Protein AF-A0A3C1DH22-F1 (afdb_monomer_lite)

Structure (mmCIF, N/CA/C/O backbone):
data_AF-A0A3C1DH22-F1
#
_entry.id   AF-A0A3C1DH22-F1
#
loop_
_atom_site.group_PDB
_atom_site.id
_atom_site.type_symbol
_atom_site.label_atom_id
_atom_site.label_alt_id
_atom_site.label_comp_id
_atom_site.label_asym_id
_atom_site.label_entity_id
_atom_site.label_seq_id
_atom_site.pdbx_PDB_ins_code
_atom_site.Cartn_x
_atom_site.Cartn_y
_atom_site.Cartn_z
_atom_site.occupancy
_atom_site.B_iso_or_equiv
_atom_site.auth_seq_id
_atom_site.auth_comp_id
_atom_site.auth_asym_id
_atom_site.auth_atom_id
_atom_site.pdbx_PDB_model_num
ATOM 1 N N . MET A 1 1 ? -13.374 -13.890 -13.119 1.00 45.41 1 MET A N 1
ATOM 2 C CA . MET A 1 1 ? -12.177 -13.952 -12.254 1.00 45.41 1 MET A CA 1
ATOM 3 C C . MET A 1 1 ? -11.428 -12.656 -12.467 1.00 45.41 1 MET A C 1
ATOM 5 O O . MET A 1 1 ? -11.203 -12.329 -13.625 1.00 45.41 1 MET A O 1
ATOM 9 N N . ASN A 1 2 ? -11.114 -11.903 -11.411 1.00 53.66 2 ASN A N 1
ATOM 10 C CA . ASN A 1 2 ? -10.186 -10.780 -11.561 1.00 53.66 2 ASN A CA 1
ATOM 11 C C . ASN A 1 2 ? -8.820 -11.343 -11.981 1.00 53.66 2 ASN A C 1
ATOM 13 O O . ASN A 1 2 ? -8.416 -12.369 -11.423 1.00 53.66 2 ASN A O 1
ATOM 17 N N . PRO A 1 3 ? -8.136 -10.741 -12.967 1.00 63.94 3 PRO A N 1
ATOM 18 C CA . PRO A 1 3 ? -6.787 -11.160 -13.313 1.00 63.94 3 PRO A CA 1
ATOM 19 C C . PRO A 1 3 ? -5.892 -11.010 -12.079 1.00 63.94 3 PRO A C 1
ATOM 21 O O . PRO A 1 3 ? -5.998 -10.030 -11.340 1.00 63.94 3 PRO A O 1
ATOM 24 N N . ARG A 1 4 ? -5.041 -12.009 -11.827 1.00 86.25 4 ARG A N 1
ATOM 25 C CA . ARG A 1 4 ? -4.069 -11.972 -10.731 1.00 86.25 4 ARG A CA 1
ATOM 26 C C . ARG A 1 4 ? -3.015 -10.924 -11.084 1.00 86.25 4 ARG A C 1
ATOM 28 O O . ARG A 1 4 ? -2.164 -11.179 -11.929 1.00 86.25 4 ARG A O 1
ATOM 35 N N . LEU A 1 5 ? -3.133 -9.738 -10.495 1.00 91.75 5 LEU A N 1
ATOM 36 C CA . LEU A 1 5 ? -2.169 -8.657 -10.676 1.00 91.75 5 LEU A CA 1
ATOM 37 C C . LEU A 1 5 ? -0.870 -8.974 -9.930 1.00 91.75 5 LEU A C 1
ATOM 39 O O . LEU A 1 5 ? -0.861 -9.712 -8.942 1.00 91.75 5 LEU A O 1
ATOM 43 N N . VAL A 1 6 ? 0.221 -8.387 -10.408 1.00 91.69 6 VAL A N 1
ATOM 44 C CA . VAL A 1 6 ? 1.514 -8.349 -9.719 1.00 91.69 6 VAL A CA 1
ATOM 45 C C . VAL A 1 6 ? 1.855 -6.912 -9.380 1.00 91.69 6 VAL A C 1
ATOM 47 O O . VAL A 1 6 ? 1.361 -5.983 -10.018 1.00 91.69 6 VAL A O 1
ATOM 50 N N . GLN A 1 7 ? 2.705 -6.732 -8.378 1.00 89.00 7 GLN A N 1
ATOM 51 C CA . GLN A 1 7 ? 3.193 -5.421 -8.000 1.00 89.00 7 GLN A CA 1
ATOM 52 C C . GLN A 1 7 ? 4.629 -5.227 -8.479 1.00 89.00 7 GLN A C 1
ATOM 54 O O . GLN A 1 7 ? 5.496 -6.069 -8.245 1.00 89.00 7 GLN A O 1
ATOM 59 N N . LEU A 1 8 ? 4.870 -4.097 -9.135 1.00 88.69 8 LEU A N 1
ATOM 60 C CA . LEU A 1 8 ? 6.191 -3.617 -9.504 1.00 88.69 8 LEU A CA 1
ATOM 61 C C . LEU A 1 8 ? 6.288 -2.166 -9.047 1.00 88.69 8 LEU A C 1
ATOM 63 O O . LEU A 1 8 ? 5.550 -1.313 -9.535 1.00 88.69 8 LEU A O 1
ATOM 67 N N . GLY A 1 9 ? 7.153 -1.865 -8.084 1.00 84.56 9 GLY A N 1
ATOM 68 C CA . GLY A 1 9 ? 7.123 -0.534 -7.492 1.00 84.56 9 GLY A CA 1
ATOM 69 C C . GLY A 1 9 ? 5.882 -0.344 -6.618 1.00 84.56 9 GLY A C 1
ATOM 70 O O . GLY A 1 9 ? 5.381 -1.259 -5.961 1.00 84.56 9 GLY A O 1
ATOM 71 N N . SER A 1 10 ? 5.313 0.851 -6.698 1.00 81.19 10 SER A N 1
ATOM 72 C CA . SER A 1 10 ? 3.985 1.178 -6.177 1.00 81.19 10 SER A CA 1
ATOM 73 C C . SER A 1 10 ? 2.831 0.765 -7.111 1.00 81.19 10 SER A C 1
ATOM 75 O O . SER A 1 10 ? 1.670 0.977 -6.752 1.00 81.19 10 SER A O 1
ATOM 77 N N . PHE A 1 11 ? 3.119 0.167 -8.277 1.00 86.38 11 PHE A N 1
ATOM 78 C CA . PHE A 1 11 ? 2.147 -0.093 -9.345 1.00 86.38 11 PHE A CA 1
ATOM 79 C C . PHE A 1 11 ? 1.642 -1.537 -9.330 1.00 86.38 11 PHE A C 1
ATOM 81 O O . PHE A 1 11 ? 2.438 -2.475 -9.299 1.00 86.38 11 PHE A O 1
ATOM 88 N N . GLU A 1 12 ? 0.321 -1.722 -9.407 1.00 87.56 12 GLU A N 1
ATOM 89 C CA . GLU A 1 12 ? -0.297 -3.024 -9.681 1.00 87.56 12 GLU A CA 1
ATOM 90 C C . GLU A 1 12 ? -0.593 -3.156 -11.172 1.00 87.56 12 GLU A C 1
ATOM 92 O O . GLU A 1 12 ? -1.332 -2.356 -11.743 1.00 87.56 12 GLU A O 1
ATOM 97 N N . ILE A 1 13 ? -0.015 -4.174 -11.801 1.00 91.38 13 ILE A N 1
ATOM 98 C CA . ILE A 1 13 ? -0.052 -4.357 -13.251 1.00 91.38 13 ILE A CA 1
ATOM 99 C C . ILE A 1 13 ? -0.385 -5.800 -13.618 1.00 91.38 13 ILE A C 1
ATOM 101 O O . ILE A 1 13 ? -0.213 -6.731 -12.825 1.00 91.38 13 ILE A O 1
ATOM 105 N N . SER A 1 14 ? -0.867 -5.993 -14.847 1.00 91.69 14 SER A N 1
ATOM 106 C CA . SER A 1 14 ? -1.025 -7.338 -15.400 1.00 91.69 14 SER A CA 1
ATOM 107 C C . SER A 1 14 ? 0.351 -8.001 -15.563 1.00 91.69 14 SER A C 1
ATOM 109 O O . SER A 1 14 ? 1.254 -7.366 -16.114 1.00 91.69 14 SER A O 1
ATOM 111 N N . PRO A 1 15 ? 0.526 -9.274 -15.165 1.00 91.69 15 PRO A N 1
ATOM 112 C CA . PRO A 1 15 ? 1.761 -10.017 -15.414 1.00 91.69 15 PRO A CA 1
ATOM 113 C C . PRO A 1 15 ? 2.118 -10.110 -16.901 1.00 91.69 15 PRO A C 1
ATOM 115 O O . PRO A 1 15 ? 3.297 -10.127 -17.244 1.00 91.69 15 PRO A O 1
ATOM 118 N N . ASP A 1 16 ? 1.119 -10.126 -17.788 1.00 91.00 16 ASP A N 1
ATOM 119 C CA . ASP A 1 16 ? 1.338 -10.232 -19.235 1.00 91.00 16 ASP A CA 1
ATOM 120 C C . ASP A 1 16 ? 2.142 -9.040 -19.764 1.00 91.00 16 ASP A C 1
ATOM 122 O O . ASP A 1 16 ? 3.059 -9.219 -20.569 1.00 91.00 16 ASP A O 1
ATOM 126 N N . LEU A 1 17 ? 1.907 -7.849 -19.200 1.00 90.38 17 LEU A N 1
ATOM 127 C CA . LEU A 1 17 ? 2.646 -6.628 -19.519 1.00 90.38 17 LEU A CA 1
ATOM 128 C C . LEU A 1 17 ? 4.141 -6.772 -19.213 1.00 90.38 17 LEU A C 1
ATOM 130 O O . LEU A 1 17 ? 4.968 -6.132 -19.850 1.00 90.38 17 LEU A O 1
ATOM 134 N N . LEU A 1 18 ? 4.523 -7.651 -18.280 1.00 88.69 18 LEU A N 1
ATOM 135 C CA . LEU A 1 18 ? 5.925 -7.943 -17.981 1.00 88.69 18 LEU A CA 1
ATOM 136 C C . LEU A 1 18 ? 6.598 -8.870 -19.000 1.00 88.69 18 LEU A C 1
ATOM 138 O O . LEU A 1 18 ? 7.818 -9.041 -18.948 1.00 88.69 18 LEU A O 1
ATOM 142 N N . THR A 1 19 ? 5.834 -9.447 -19.924 1.00 88.00 19 THR A N 1
ATOM 143 C CA . THR A 1 19 ? 6.317 -10.377 -20.957 1.00 88.00 19 THR A CA 1
ATOM 144 C C . THR A 1 19 ? 6.155 -9.841 -22.374 1.00 88.00 19 THR A C 1
ATOM 146 O O . THR A 1 19 ? 6.796 -10.351 -23.294 1.00 88.00 19 THR A O 1
ATOM 149 N N . GLU A 1 20 ? 5.354 -8.789 -22.553 1.00 89.19 20 GLU A N 1
ATOM 150 C CA . GLU A 1 20 ? 5.143 -8.159 -23.849 1.00 89.19 20 GLU A CA 1
ATOM 151 C C . GLU A 1 20 ? 6.456 -7.657 -24.475 1.00 89.19 20 GLU A C 1
ATOM 153 O O . GLU A 1 20 ? 7.384 -7.228 -23.764 1.00 89.19 20 GLU A O 1
ATOM 158 N N . PRO A 1 21 ? 6.549 -7.681 -25.819 1.00 87.06 21 PRO A N 1
ATOM 159 C CA . PRO A 1 21 ? 7.641 -7.038 -26.529 1.00 87.06 21 PRO A CA 1
ATOM 160 C C . PRO A 1 21 ? 7.678 -5.545 -26.184 1.00 87.06 21 PRO A C 1
ATOM 162 O O . PRO A 1 21 ? 6.744 -4.807 -26.483 1.00 87.06 21 PRO A O 1
ATOM 165 N N . GLY A 1 22 ? 8.761 -5.106 -25.547 1.00 91.12 22 GLY A N 1
ATOM 166 C CA . GLY A 1 22 ? 9.029 -3.686 -25.339 1.00 91.12 22 GLY A CA 1
ATOM 167 C C . GLY A 1 22 ? 9.753 -3.044 -26.520 1.00 91.12 22 GLY A C 1
ATOM 168 O O . GLY A 1 22 ? 10.092 -3.703 -27.505 1.00 91.12 22 GLY A O 1
ATOM 169 N N . GLU A 1 23 ? 10.039 -1.754 -26.397 1.00 93.88 23 GLU A N 1
ATOM 170 C CA . GLU A 1 23 ? 10.715 -0.945 -27.413 1.00 93.88 23 GLU A CA 1
ATOM 171 C C . GLU A 1 23 ? 12.094 -0.445 -26.956 1.00 93.88 23 GLU A C 1
ATOM 173 O O . GLU A 1 23 ? 12.477 -0.553 -25.789 1.00 93.88 23 GLU A O 1
ATOM 178 N N . ALA A 1 24 ? 12.875 0.096 -27.891 1.00 92.75 24 ALA A N 1
ATOM 179 C CA . ALA A 1 24 ? 14.131 0.754 -27.551 1.00 92.75 24 ALA A CA 1
ATOM 180 C C . ALA A 1 24 ? 13.866 2.030 -26.735 1.00 92.75 24 ALA A C 1
ATOM 182 O O . ALA A 1 24 ? 12.918 2.764 -27.022 1.00 92.75 24 ALA A O 1
ATOM 183 N N . LEU A 1 25 ? 14.735 2.319 -25.761 1.00 90.25 25 LEU A N 1
ATOM 184 C CA . LEU A 1 25 ? 14.606 3.481 -24.877 1.00 90.25 25 LEU A CA 1
ATOM 185 C C . LEU A 1 25 ? 14.451 4.791 -25.666 1.00 90.25 25 LEU A C 1
ATOM 187 O O . LEU A 1 25 ? 13.529 5.553 -25.399 1.00 90.25 25 LEU A O 1
ATOM 191 N N . ASP A 1 26 ? 15.266 5.009 -26.699 1.00 89.69 26 ASP A N 1
ATOM 192 C CA . ASP A 1 26 ? 15.190 6.214 -27.538 1.00 89.69 26 ASP A CA 1
ATOM 193 C C . ASP A 1 26 ? 13.844 6.355 -28.257 1.00 89.69 26 ASP A C 1
ATOM 195 O O . ASP A 1 26 ? 13.327 7.461 -28.417 1.00 89.69 26 ASP A O 1
ATOM 199 N N . THR A 1 27 ? 13.247 5.232 -28.672 1.00 92.44 27 THR A N 1
ATOM 200 C CA . THR A 1 27 ? 11.919 5.238 -29.304 1.00 92.44 27 THR A CA 1
ATOM 201 C C . THR A 1 27 ? 10.852 5.630 -28.290 1.00 92.44 27 THR A C 1
ATOM 203 O O . THR A 1 27 ? 10.010 6.474 -28.596 1.00 92.44 27 THR A O 1
ATOM 206 N N . LEU A 1 28 ? 10.928 5.086 -27.070 1.00 91.44 28 LEU A N 1
ATOM 207 C CA . LEU A 1 28 ? 10.035 5.459 -25.978 1.00 91.44 28 LEU A CA 1
ATOM 208 C C . LEU A 1 28 ? 10.178 6.949 -25.635 1.00 91.44 28 LEU A C 1
ATOM 210 O O . LEU A 1 28 ? 9.183 7.669 -25.668 1.00 91.44 28 LEU A O 1
ATOM 214 N N . LEU A 1 29 ? 11.395 7.424 -25.352 1.00 90.44 29 LEU A N 1
ATOM 215 C CA . LEU A 1 29 ? 11.680 8.819 -24.987 1.00 90.44 29 LEU A CA 1
ATOM 216 C C . LEU A 1 29 ? 11.302 9.798 -26.110 1.00 90.44 29 LEU A C 1
ATOM 218 O O . LEU A 1 29 ? 10.799 10.891 -25.839 1.00 90.44 29 LEU A O 1
ATOM 222 N N . GLY A 1 30 ? 11.457 9.395 -27.375 1.00 89.25 30 GLY A N 1
ATOM 223 C CA . GLY A 1 30 ? 11.052 10.180 -28.541 1.00 89.25 30 GLY A CA 1
ATOM 224 C C . GLY A 1 30 ? 9.560 10.534 -28.558 1.00 89.25 30 GLY A C 1
ATOM 225 O O . GLY A 1 30 ? 9.191 11.611 -29.029 1.00 89.25 30 GLY A O 1
ATOM 226 N N . ARG A 1 31 ? 8.694 9.704 -27.956 1.00 89.81 31 ARG A N 1
ATOM 227 C CA . ARG A 1 31 ? 7.248 9.986 -27.811 1.00 89.81 31 ARG A CA 1
ATOM 228 C C . ARG A 1 31 ? 6.955 11.194 -26.918 1.00 89.81 31 ARG A C 1
ATOM 230 O O . ARG A 1 31 ? 5.838 11.708 -26.940 1.00 89.81 31 ARG A O 1
ATOM 237 N N . PHE A 1 32 ? 7.937 11.623 -26.129 1.00 88.12 32 PHE A N 1
ATOM 238 C CA . PHE A 1 32 ? 7.832 12.695 -25.141 1.00 88.12 32 PHE A CA 1
ATOM 239 C C . PHE A 1 32 ? 8.667 13.925 -25.523 1.00 88.12 32 PHE A C 1
ATOM 241 O O . PHE A 1 32 ? 8.910 14.790 -24.687 1.00 88.12 32 PHE A O 1
ATOM 248 N N . GLY A 1 33 ? 9.096 14.025 -26.788 1.00 85.31 33 GLY A N 1
ATOM 249 C CA . GLY A 1 33 ? 9.805 15.201 -27.293 1.00 85.31 33 GLY A CA 1
ATOM 250 C C . GLY A 1 33 ? 11.210 15.371 -26.714 1.00 85.31 33 GLY A C 1
ATOM 251 O O . GLY A 1 33 ? 11.633 16.505 -26.510 1.00 85.31 33 GLY A O 1
ATOM 252 N N . SER A 1 34 ? 11.912 14.259 -26.459 1.00 81.75 34 SER A N 1
ATOM 253 C CA . SER A 1 34 ? 13.256 14.227 -25.861 1.00 81.75 34 SER A CA 1
ATOM 254 C C . SER A 1 34 ? 13.279 14.828 -24.449 1.00 81.75 34 SER A C 1
ATOM 256 O O . SER A 1 34 ? 13.760 15.947 -24.257 1.00 81.75 34 SER A O 1
ATOM 258 N N . PRO A 1 35 ? 12.733 14.105 -23.453 1.00 85.75 35 PRO A N 1
ATOM 259 C CA . PRO A 1 35 ? 12.679 14.574 -22.077 1.00 85.75 35 PRO A CA 1
ATOM 260 C C . PRO A 1 35 ? 14.073 14.875 -21.527 1.00 85.75 35 PRO A C 1
ATOM 262 O O . PRO A 1 35 ? 15.062 14.233 -21.888 1.00 85.75 35 PRO A O 1
ATOM 265 N N . GLN A 1 36 ? 14.139 15.822 -20.596 1.00 86.00 36 GLN A N 1
ATOM 266 C CA . GLN A 1 36 ? 15.355 16.063 -19.835 1.00 86.00 36 GLN A CA 1
ATOM 267 C C . GLN A 1 36 ? 15.577 14.889 -18.878 1.00 86.00 36 GLN A C 1
ATOM 269 O O . GLN A 1 36 ? 14.740 14.628 -18.017 1.00 86.00 36 GLN A O 1
ATOM 274 N N . VAL A 1 37 ? 16.700 14.189 -19.013 1.00 84.75 37 VAL A N 1
ATOM 275 C CA . VAL A 1 37 ? 17.059 13.087 -18.115 1.00 84.75 37 VAL A CA 1
ATOM 276 C C . VAL A 1 37 ? 17.688 13.647 -16.842 1.00 84.75 37 VAL A C 1
ATOM 278 O O . VAL A 1 37 ? 18.639 14.426 -16.898 1.00 84.75 37 VAL A O 1
ATOM 281 N N . GLN A 1 38 ? 17.148 13.252 -15.694 1.00 78.69 38 GLN A N 1
ATOM 282 C CA . GLN A 1 38 ? 17.632 13.606 -14.368 1.00 78.69 38 GLN A CA 1
ATOM 283 C C . GLN A 1 38 ? 18.206 12.353 -13.696 1.00 78.69 38 GLN A C 1
ATOM 285 O O . GLN A 1 38 ? 17.524 11.667 -12.939 1.00 78.69 38 GLN A O 1
ATOM 290 N N . ALA A 1 39 ? 19.465 12.045 -14.006 1.00 66.12 39 ALA A N 1
ATOM 291 C CA . ALA A 1 39 ? 20.259 11.026 -13.324 1.00 66.12 39 ALA A CA 1
ATOM 292 C C . ALA A 1 39 ? 21.759 11.333 -13.471 1.00 66.12 39 ALA A C 1
ATOM 294 O O . ALA A 1 39 ? 22.165 11.946 -14.460 1.00 66.12 39 ALA A O 1
ATOM 295 N N . ALA A 1 40 ? 22.576 10.917 -12.500 1.00 58.75 40 ALA A N 1
ATOM 296 C CA . ALA A 1 40 ? 24.016 10.798 -12.713 1.00 58.75 40 ALA A CA 1
ATOM 297 C C . ALA A 1 40 ? 24.250 9.575 -13.617 1.00 58.75 40 ALA A C 1
ATOM 299 O O . ALA A 1 40 ? 23.669 8.525 -13.357 1.00 58.75 40 ALA A O 1
ATOM 300 N N . GLU A 1 41 ? 25.043 9.706 -14.687 1.00 54.47 41 GLU A N 1
ATOM 301 C CA . GLU A 1 41 ? 25.216 8.650 -15.708 1.00 54.47 41 GLU A CA 1
ATOM 302 C C . GLU A 1 41 ? 25.663 7.295 -15.125 1.00 54.47 41 GLU A C 1
ATOM 304 O O . GLU A 1 41 ? 25.324 6.255 -15.685 1.00 54.47 41 GLU A O 1
ATOM 309 N N . ASP A 1 42 ? 26.344 7.301 -13.976 1.00 56.56 42 ASP A N 1
ATOM 310 C CA . ASP A 1 42 ? 26.869 6.103 -13.310 1.00 56.56 42 ASP A CA 1
ATOM 311 C C . ASP A 1 42 ? 25.835 5.341 -12.449 1.00 56.56 42 ASP A C 1
ATOM 313 O O . ASP A 1 42 ? 26.087 4.196 -12.075 1.00 56.56 42 ASP A O 1
ATOM 317 N N . ASP A 1 43 ? 24.666 5.931 -12.167 1.00 60.09 43 ASP A N 1
ATOM 318 C CA . ASP A 1 43 ? 23.634 5.356 -11.278 1.00 60.09 43 ASP A CA 1
ATOM 319 C C . ASP A 1 43 ? 22.405 4.822 -12.038 1.00 60.09 43 ASP A C 1
ATOM 321 O O . ASP A 1 43 ? 21.412 4.405 -11.437 1.00 60.09 43 ASP A O 1
ATOM 325 N N . VAL A 1 44 ? 22.429 4.843 -13.375 1.00 64.62 44 VAL A N 1
ATOM 326 C CA . VAL A 1 44 ? 21.274 4.440 -14.185 1.00 64.62 44 VAL A CA 1
ATOM 327 C C . VAL A 1 44 ? 21.321 2.952 -14.497 1.00 64.62 44 VAL A C 1
ATOM 329 O O . VAL A 1 44 ? 22.133 2.473 -15.289 1.00 64.62 44 VAL A O 1
ATOM 332 N N . VAL A 1 45 ? 20.353 2.216 -13.961 1.00 68.38 45 VAL A N 1
ATOM 333 C CA . VAL A 1 45 ? 20.068 0.859 -14.420 1.00 68.38 45 VAL A CA 1
ATOM 334 C C . VAL A 1 45 ? 19.333 0.943 -15.762 1.00 68.38 45 VAL A C 1
ATOM 336 O O . VAL A 1 45 ? 18.124 1.165 -15.816 1.00 68.38 45 VAL A O 1
ATOM 339 N N . VAL A 1 46 ? 20.055 0.757 -16.868 1.00 75.00 46 VAL A N 1
ATOM 340 C CA . VAL A 1 46 ? 19.452 0.736 -18.209 1.00 75.00 46 VAL A CA 1
ATOM 341 C C . VAL A 1 46 ? 19.033 -0.688 -18.564 1.00 75.00 46 VAL A C 1
ATOM 343 O O . VAL A 1 46 ? 19.868 -1.573 -18.737 1.00 75.00 46 VAL A O 1
ATOM 346 N N . GLY A 1 47 ? 17.725 -0.908 -18.686 1.00 78.50 47 GLY A N 1
ATOM 347 C CA . GLY A 1 47 ? 17.181 -2.132 -19.265 1.00 78.50 47 GLY A CA 1
ATOM 348 C C . GLY A 1 47 ? 17.003 -2.037 -20.780 1.00 78.50 47 GLY A C 1
ATOM 349 O O . GLY A 1 47 ? 17.020 -0.957 -21.377 1.00 78.50 47 GLY A O 1
ATOM 350 N N . GLU A 1 48 ? 16.777 -3.186 -21.407 1.00 83.81 48 GLU A N 1
ATOM 351 C CA . GLU A 1 48 ? 16.358 -3.273 -22.806 1.00 83.81 48 GLU A CA 1
ATOM 352 C C . GLU A 1 48 ? 14.844 -3.494 -22.889 1.00 83.81 48 GLU A C 1
ATOM 354 O O . GLU A 1 48 ? 14.254 -4.073 -21.982 1.00 83.81 48 GLU A O 1
ATOM 359 N N . ARG A 1 49 ? 14.215 -3.115 -24.010 1.00 91.19 49 ARG A N 1
ATOM 360 C CA . ARG A 1 49 ? 12.791 -3.398 -24.285 1.00 91.19 49 ARG A CA 1
ATOM 361 C C . ARG A 1 49 ? 11.854 -2.769 -23.246 1.00 91.19 49 ARG A C 1
ATOM 363 O O . ARG A 1 49 ? 11.128 -3.460 -22.532 1.00 91.19 49 ARG A O 1
ATOM 370 N N . TRP A 1 50 ? 11.855 -1.444 -23.206 1.00 93.62 50 TRP A N 1
ATOM 371 C CA . TRP A 1 50 ? 11.012 -0.644 -22.326 1.00 93.62 50 TRP A CA 1
ATOM 372 C C . TRP A 1 50 ? 9.532 -0.755 -22.682 1.00 93.62 50 TRP A C 1
ATOM 374 O O . TRP A 1 50 ? 9.167 -0.855 -23.853 1.00 93.62 50 TRP A O 1
ATOM 384 N N . ARG A 1 51 ? 8.671 -0.711 -21.665 1.00 93.44 51 ARG A N 1
ATOM 385 C CA . ARG A 1 51 ? 7.212 -0.786 -21.813 1.00 93.44 51 ARG A CA 1
ATOM 386 C C . ARG A 1 51 ? 6.552 0.184 -20.859 1.00 93.44 51 ARG A C 1
ATOM 388 O O . ARG A 1 51 ? 6.974 0.264 -19.711 1.00 93.44 51 ARG A O 1
ATOM 395 N N . VAL A 1 52 ? 5.505 0.868 -21.304 1.00 92.88 52 VAL A N 1
ATOM 396 C CA . VAL A 1 52 ? 4.692 1.714 -20.423 1.00 92.88 52 VAL A CA 1
ATOM 397 C C . VAL A 1 52 ? 3.833 0.820 -19.531 1.00 92.88 52 VAL A C 1
ATOM 399 O O . VAL A 1 52 ? 3.056 0.017 -20.040 1.00 92.88 52 VAL A O 1
ATOM 402 N N . ILE A 1 53 ? 3.996 0.959 -18.216 1.00 91.50 53 ILE A N 1
ATOM 403 C CA . ILE A 1 53 ? 3.286 0.187 -17.190 1.00 91.50 53 ILE A CA 1
ATOM 404 C C . ILE A 1 53 ? 2.203 0.986 -16.465 1.00 91.50 53 ILE A C 1
ATOM 406 O O . ILE A 1 53 ? 1.251 0.397 -15.964 1.00 91.50 53 ILE A O 1
ATOM 410 N N . ASP A 1 54 ? 2.323 2.312 -16.455 1.00 89.00 54 ASP A N 1
ATOM 411 C CA . ASP A 1 54 ? 1.279 3.227 -16.006 1.00 89.00 54 ASP A CA 1
ATOM 412 C C . ASP A 1 54 ? 1.243 4.448 -16.922 1.00 89.00 54 ASP A C 1
ATOM 414 O O . ASP A 1 54 ? 2.282 4.965 -17.339 1.00 89.00 54 ASP A O 1
ATOM 418 N N . ASN A 1 55 ? 0.035 4.900 -17.247 1.00 81.75 55 ASN A N 1
ATOM 419 C CA . ASN A 1 55 ? -0.194 6.045 -18.118 1.00 81.75 55 ASN A CA 1
ATOM 420 C C . ASN A 1 55 ? -1.298 6.932 -17.538 1.00 81.75 55 ASN A C 1
ATOM 422 O O . ASN A 1 55 ? -2.331 7.159 -18.167 1.00 81.75 55 ASN A O 1
ATOM 426 N N . SER A 1 56 ? -1.070 7.449 -16.333 1.00 71.56 56 SER A N 1
ATOM 427 C CA . SER A 1 56 ? -1.974 8.361 -15.618 1.00 71.56 56 SER A CA 1
ATOM 428 C C . SER A 1 56 ? -1.969 9.799 -16.180 1.00 71.56 56 SER A C 1
ATOM 430 O O . SER A 1 56 ? -2.150 10.788 -15.461 1.00 71.56 56 SER A O 1
ATOM 432 N N . ARG A 1 57 ? -1.800 9.935 -17.506 1.00 62.00 57 ARG A N 1
ATOM 433 C CA . ARG A 1 57 ? -1.745 11.214 -18.239 1.00 62.00 57 ARG A CA 1
ATOM 434 C C . ARG A 1 57 ? -2.970 12.102 -18.018 1.00 62.00 57 ARG A C 1
ATOM 436 O O . ARG A 1 57 ? -2.817 13.319 -18.024 1.00 62.00 57 ARG A O 1
ATOM 443 N N . ASP A 1 58 ? -4.139 11.518 -17.776 1.00 50.06 58 ASP A N 1
ATOM 444 C CA . ASP A 1 58 ? -5.393 12.266 -17.617 1.00 50.06 58 ASP A CA 1
ATOM 445 C C . ASP A 1 58 ? -5.515 12.982 -16.256 1.00 50.06 58 ASP A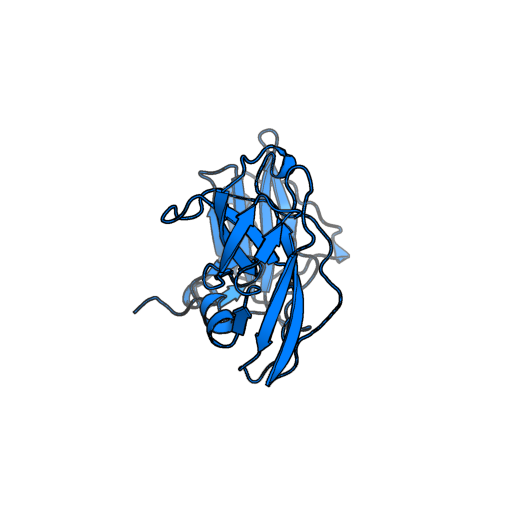 C 1
ATOM 447 O O . ASP A 1 58 ? -6.388 13.830 -16.080 1.00 50.06 58 ASP A O 1
ATOM 451 N N . SER A 1 59 ? -4.625 12.691 -15.299 1.00 51.47 59 SER A N 1
ATOM 452 C CA . SER A 1 59 ? -4.721 13.151 -13.903 1.00 51.47 59 SER A CA 1
ATOM 453 C C . SER A 1 59 ? -3.530 13.979 -13.399 1.00 51.47 59 SER A C 1
ATOM 455 O O . SER A 1 59 ? -3.412 14.195 -12.197 1.00 51.47 59 SER A O 1
ATOM 457 N N . GLY A 1 60 ? -2.661 14.482 -14.285 1.00 55.75 60 GLY A N 1
ATOM 458 C CA . GLY A 1 60 ? -1.553 15.370 -13.885 1.00 55.75 60 GLY A CA 1
ATOM 459 C C . GLY A 1 60 ? -0.141 14.862 -14.185 1.00 55.75 60 GLY A C 1
ATOM 460 O O . GLY A 1 60 ? 0.816 15.536 -13.828 1.00 55.75 60 GLY A O 1
ATOM 461 N N . GLY A 1 61 ? -0.008 13.756 -14.927 1.00 67.38 61 GLY A N 1
ATOM 462 C CA . GLY A 1 61 ? 1.070 13.625 -15.913 1.00 67.38 61 GLY A CA 1
ATOM 463 C C . GLY A 1 61 ? 2.343 12.897 -15.490 1.00 67.38 61 GLY A C 1
ATOM 464 O O . GLY A 1 61 ? 3.429 13.372 -15.825 1.00 67.38 61 GLY A O 1
ATOM 465 N N . THR A 1 62 ? 2.222 11.726 -14.861 1.00 84.12 62 THR A N 1
ATOM 466 C CA . THR A 1 62 ? 3.320 10.751 -14.792 1.00 84.12 62 THR A CA 1
ATOM 467 C C . THR A 1 62 ? 3.050 9.606 -15.770 1.00 84.12 62 THR A C 1
ATOM 469 O O . THR A 1 62 ? 1.951 9.060 -15.828 1.00 84.12 62 THR A O 1
ATOM 472 N N . VAL A 1 63 ? 4.047 9.242 -16.572 1.00 90.81 63 VAL A N 1
ATOM 473 C CA . VAL A 1 63 ? 4.082 7.960 -17.282 1.00 90.81 63 VAL A CA 1
ATOM 474 C C . VAL A 1 63 ? 5.185 7.129 -16.666 1.00 90.81 63 VAL A C 1
ATOM 476 O O . VAL A 1 63 ? 6.298 7.618 -16.495 1.00 90.81 63 VAL A O 1
ATOM 479 N N . VAL A 1 64 ? 4.895 5.873 -16.359 1.00 92.06 64 VAL A N 1
ATOM 480 C CA . VAL A 1 64 ? 5.900 4.960 -15.822 1.00 92.06 64 VAL A CA 1
ATOM 481 C C . VAL A 1 64 ? 6.174 3.878 -16.834 1.00 92.06 64 VAL A C 1
ATOM 483 O O . VAL A 1 64 ? 5.251 3.287 -17.395 1.00 92.06 64 VAL A O 1
ATOM 486 N N . ALA A 1 65 ? 7.452 3.631 -17.078 1.00 93.56 65 ALA A N 1
ATOM 487 C CA . ALA A 1 65 ? 7.916 2.560 -17.927 1.00 93.56 65 ALA A CA 1
ATOM 488 C C . ALA A 1 65 ? 8.837 1.612 -17.164 1.00 93.56 65 ALA A C 1
ATOM 490 O O . ALA A 1 65 ? 9.527 2.015 -16.230 1.00 93.56 65 ALA A O 1
ATOM 491 N N . ALA A 1 66 ? 8.850 0.352 -17.586 1.00 94.94 66 ALA A N 1
ATOM 492 C CA . ALA A 1 66 ? 9.698 -0.682 -17.022 1.00 94.94 66 ALA A CA 1
ATOM 493 C C . ALA A 1 66 ? 10.461 -1.434 -18.110 1.00 94.94 66 ALA A C 1
ATOM 495 O O . ALA A 1 66 ? 9.935 -1.656 -19.205 1.00 94.94 66 ALA A O 1
ATOM 496 N N . ALA A 1 67 ? 11.671 -1.878 -17.782 1.00 94.44 67 ALA A N 1
ATOM 497 C CA . ALA A 1 67 ? 12.481 -2.747 -18.626 1.00 94.44 67 ALA A CA 1
ATOM 498 C C . ALA A 1 67 ? 13.131 -3.862 -17.790 1.00 94.44 67 ALA A C 1
ATOM 500 O O . ALA A 1 67 ? 13.616 -3.584 -16.693 1.00 94.44 67 ALA A O 1
ATOM 501 N N . PRO A 1 68 ? 13.137 -5.123 -18.259 1.00 93.62 68 PRO A N 1
ATOM 502 C CA . PRO A 1 68 ? 13.765 -6.225 -17.537 1.00 93.62 68 PRO A CA 1
ATOM 503 C C . PRO A 1 68 ? 15.281 -6.034 -17.408 1.00 93.62 68 PRO A C 1
ATOM 505 O O . PRO A 1 68 ? 15.954 -5.629 -18.357 1.00 93.62 68 PRO A O 1
ATOM 508 N N . VAL A 1 69 ? 15.814 -6.390 -16.240 1.00 91.69 69 VAL A N 1
ATOM 509 C CA . VAL A 1 69 ? 17.247 -6.405 -15.908 1.00 91.69 69 VAL A CA 1
ATOM 510 C C . VAL A 1 69 ? 17.576 -7.634 -15.055 1.00 91.69 69 VAL A C 1
ATOM 512 O O . VAL A 1 69 ? 16.680 -8.345 -14.607 1.00 91.69 69 VAL A O 1
ATOM 515 N N . ALA A 1 70 ? 18.862 -7.915 -14.823 1.00 86.94 70 ALA A N 1
ATOM 516 C CA . ALA A 1 70 ? 19.306 -9.174 -14.210 1.00 86.94 70 ALA A CA 1
ATOM 517 C C . ALA A 1 70 ? 18.663 -9.493 -12.841 1.00 86.94 70 ALA A C 1
ATOM 519 O O . ALA A 1 70 ? 18.455 -10.663 -12.529 1.00 86.94 70 ALA A O 1
ATOM 520 N N . SER A 1 71 ? 18.342 -8.475 -12.038 1.00 86.19 71 SER A N 1
ATOM 521 C CA . SER A 1 71 ? 17.783 -8.621 -10.685 1.00 86.19 71 SER A CA 1
ATOM 522 C C . SER A 1 71 ? 16.348 -8.096 -10.532 1.00 86.19 71 SER A C 1
ATOM 524 O O . SER A 1 71 ? 15.886 -7.929 -9.407 1.00 86.19 71 SER A O 1
ATOM 526 N N . GLY A 1 72 ? 15.628 -7.842 -11.632 1.00 91.06 72 GLY A N 1
ATOM 527 C CA . GLY A 1 72 ? 14.257 -7.326 -11.584 1.00 91.06 72 GLY A CA 1
ATOM 528 C C . GLY A 1 72 ? 13.914 -6.472 -12.798 1.00 91.06 72 GLY A C 1
ATOM 529 O O . GLY A 1 72 ? 14.160 -6.868 -13.937 1.00 91.06 72 GLY A O 1
ATOM 530 N N . PHE A 1 73 ? 13.353 -5.291 -12.554 1.00 93.06 73 PHE A N 1
ATOM 531 C CA . PHE A 1 73 ? 13.037 -4.310 -13.587 1.00 93.06 73 PHE A CA 1
ATOM 532 C C . PHE A 1 73 ? 13.652 -2.954 -13.259 1.00 93.06 73 PHE A C 1
ATOM 534 O O . PHE A 1 73 ? 13.544 -2.473 -12.137 1.00 93.06 73 PHE A O 1
ATOM 541 N N . ALA A 1 74 ? 14.262 -2.318 -14.251 1.00 92.94 74 ALA A N 1
ATOM 542 C CA . ALA A 1 74 ? 14.519 -0.889 -14.200 1.00 92.94 74 ALA A CA 1
ATOM 543 C C . ALA A 1 74 ? 13.191 -0.145 -14.361 1.00 92.94 74 ALA A C 1
ATOM 545 O O . ALA A 1 74 ? 12.389 -0.525 -15.220 1.00 92.94 74 ALA A O 1
ATOM 546 N N . LEU A 1 75 ? 12.971 0.906 -13.570 1.00 92.56 75 LEU A N 1
ATOM 547 C CA . LEU A 1 75 ? 11.822 1.798 -13.717 1.00 92.56 75 LEU A CA 1
ATOM 548 C C . LEU A 1 75 ? 12.267 3.177 -14.203 1.00 92.56 75 LEU A C 1
ATOM 550 O O . LEU A 1 75 ? 13.313 3.691 -13.808 1.00 92.56 75 LEU A O 1
ATOM 554 N N . LEU A 1 76 ? 11.436 3.771 -15.053 1.00 92.12 76 LEU A N 1
ATOM 555 C CA . LEU A 1 76 ? 11.581 5.115 -15.589 1.00 92.12 76 LEU A CA 1
ATOM 556 C C . LEU A 1 76 ? 10.278 5.871 -15.347 1.00 92.12 76 LEU A C 1
ATOM 558 O O . LEU A 1 76 ? 9.224 5.476 -15.843 1.00 92.12 76 LEU A O 1
ATOM 562 N N . TYR A 1 77 ? 10.374 6.981 -14.631 1.00 91.12 77 TYR A N 1
ATOM 563 C CA . TYR A 1 77 ? 9.295 7.923 -14.389 1.00 91.12 77 TYR A CA 1
ATOM 564 C C . TYR A 1 77 ? 9.447 9.101 -15.346 1.00 91.12 77 TYR A C 1
ATOM 566 O O . TYR A 1 77 ? 10.479 9.768 -15.383 1.00 91.12 77 TYR A O 1
ATOM 574 N N . LEU A 1 78 ? 8.412 9.358 -16.130 1.00 91.25 78 LEU A N 1
ATOM 575 C CA . LEU A 1 78 ? 8.312 10.490 -17.037 1.00 91.25 78 LEU A CA 1
ATOM 576 C C . LEU A 1 78 ? 7.278 11.444 -16.464 1.00 91.25 78 LEU A C 1
ATOM 578 O O . LEU A 1 78 ? 6.085 11.167 -16.534 1.00 91.25 78 LEU A O 1
ATOM 582 N N . ASN A 1 79 ? 7.733 12.551 -15.894 1.00 89.88 79 ASN A N 1
ATOM 583 C CA . ASN A 1 79 ? 6.876 13.561 -15.287 1.00 89.88 79 ASN A CA 1
ATOM 584 C C . ASN A 1 79 ? 6.783 14.778 -16.201 1.00 89.88 79 ASN A C 1
ATOM 586 O O . ASN A 1 79 ? 7.794 15.221 -16.747 1.00 89.88 79 ASN A O 1
ATOM 590 N N . HIS A 1 80 ? 5.584 15.324 -16.372 1.00 86.56 80 HIS A N 1
ATOM 591 C CA . HIS A 1 80 ? 5.399 16.566 -17.107 1.00 86.56 80 HIS A CA 1
ATOM 592 C C . HIS A 1 80 ? 5.363 17.752 -16.144 1.00 86.56 80 HIS A C 1
ATOM 594 O O . HIS A 1 80 ? 4.404 17.922 -15.396 1.00 86.56 80 HIS A O 1
ATOM 600 N N . ASP A 1 81 ? 6.388 18.596 -16.202 1.00 82.75 81 ASP A N 1
ATOM 601 C CA . ASP A 1 81 ? 6.515 19.779 -15.359 1.00 82.75 81 ASP A CA 1
ATOM 602 C C . ASP A 1 81 ? 6.817 21.023 -16.205 1.00 82.75 81 ASP A C 1
ATOM 604 O O . ASP A 1 81 ? 7.644 20.994 -17.117 1.00 82.75 81 ASP A O 1
ATOM 608 N N . HIS A 1 82 ? 6.104 22.122 -15.945 1.00 82.62 82 HIS A N 1
ATOM 609 C CA . HIS A 1 82 ? 6.268 23.413 -16.636 1.00 82.62 82 HIS A CA 1
ATOM 610 C C . HIS A 1 82 ? 6.382 23.340 -18.180 1.00 82.62 82 HIS A C 1
ATOM 612 O O . HIS A 1 82 ? 7.137 24.090 -18.803 1.00 82.62 82 HIS A O 1
ATOM 618 N N . GLY A 1 83 ? 5.617 22.449 -18.823 1.00 82.06 83 GLY A N 1
ATOM 619 C CA . GLY A 1 83 ? 5.612 22.296 -20.286 1.00 82.06 83 GLY A CA 1
ATOM 620 C C . GLY A 1 83 ? 6.772 21.465 -20.843 1.00 82.06 83 GLY A C 1
ATOM 621 O O . GLY A 1 83 ? 7.039 21.519 -22.045 1.00 82.06 83 GLY A O 1
ATOM 622 N N . ARG A 1 84 ? 7.492 20.734 -19.986 1.00 86.62 84 ARG A N 1
ATOM 623 C CA . ARG A 1 84 ? 8.605 19.858 -20.356 1.00 86.62 84 ARG A CA 1
ATOM 624 C C . ARG A 1 84 ? 8.446 18.497 -19.699 1.00 86.62 84 ARG A C 1
ATOM 626 O O . ARG A 1 84 ? 7.950 18.382 -18.585 1.00 86.62 84 ARG A O 1
ATOM 633 N N . TRP A 1 85 ? 8.904 17.464 -20.393 1.00 89.56 85 TRP A N 1
ATOM 634 C CA . TRP A 1 85 ? 9.007 16.132 -19.814 1.00 89.56 85 TRP A CA 1
ATOM 635 C C . TRP A 1 85 ? 10.362 15.957 -19.134 1.00 89.56 85 TRP A C 1
ATOM 637 O O . TRP A 1 85 ? 11.401 16.302 -19.702 1.00 89.56 85 TRP A O 1
ATOM 647 N N . ILE A 1 86 ? 10.335 15.404 -17.928 1.00 90.62 86 ILE A N 1
ATOM 648 C CA . ILE A 1 86 ? 11.502 15.061 -17.123 1.00 90.62 86 ILE A CA 1
ATOM 649 C C . ILE A 1 86 ? 11.503 13.545 -16.942 1.00 90.62 86 ILE A C 1
ATOM 651 O O . ILE A 1 86 ? 10.507 12.968 -16.509 1.00 90.62 86 ILE A O 1
ATOM 655 N N . ALA A 1 87 ? 12.613 12.910 -17.303 1.00 90.44 87 ALA A N 1
ATOM 656 C CA . ALA A 1 87 ? 12.852 11.481 -17.177 1.00 90.44 87 ALA A CA 1
ATOM 657 C C . ALA A 1 87 ? 13.706 11.210 -15.934 1.00 90.44 87 ALA A C 1
ATOM 659 O O . ALA A 1 87 ? 14.827 11.705 -15.841 1.00 90.44 87 ALA A O 1
ATOM 660 N N . GLN A 1 88 ? 13.202 10.406 -15.005 1.00 90.19 88 GLN A N 1
ATOM 661 C CA . GLN A 1 88 ? 13.899 10.007 -13.787 1.00 90.19 88 GLN A CA 1
ATOM 662 C C . GLN A 1 88 ? 13.918 8.484 -13.679 1.00 90.19 88 GLN A C 1
ATOM 664 O O . GLN A 1 88 ? 12.877 7.842 -13.796 1.00 90.19 88 GLN A O 1
ATOM 669 N N . TYR A 1 89 ? 15.089 7.908 -13.430 1.00 88.44 89 TYR A N 1
ATOM 670 C CA . TYR A 1 89 ? 15.227 6.471 -13.206 1.00 88.44 89 TYR A CA 1
ATOM 671 C C . TYR A 1 89 ? 15.088 6.135 -11.728 1.00 88.44 89 TYR A C 1
ATOM 673 O O . TYR A 1 89 ? 15.505 6.911 -10.865 1.00 88.44 89 TYR A O 1
ATOM 681 N N . ASP A 1 90 ? 14.528 4.963 -11.449 1.00 86.50 90 ASP A N 1
ATOM 682 C CA . ASP A 1 90 ? 14.707 4.352 -10.138 1.00 86.50 90 ASP A CA 1
ATOM 683 C C . ASP A 1 90 ? 16.182 3.948 -9.981 1.00 86.50 90 ASP A C 1
ATOM 685 O O . ASP A 1 90 ? 16.745 3.348 -10.906 1.00 86.50 90 ASP A O 1
ATOM 689 N N . PRO A 1 91 ? 16.834 4.302 -8.861 1.00 82.06 91 PRO A N 1
ATOM 690 C CA . PRO A 1 91 ? 18.256 4.036 -8.671 1.00 82.06 91 PRO A CA 1
ATOM 691 C C . PRO A 1 91 ? 18.578 2.543 -8.556 1.00 82.06 91 PRO A C 1
ATOM 693 O O . PRO A 1 91 ? 19.741 2.166 -8.687 1.00 82.06 91 PRO A O 1
ATOM 696 N N . LEU A 1 92 ? 17.590 1.682 -8.281 1.00 85.94 92 LEU A N 1
ATOM 697 C CA . LEU A 1 92 ? 17.809 0.251 -8.100 1.00 85.94 92 LEU A CA 1
ATOM 698 C C . LEU A 1 92 ? 16.839 -0.589 -8.940 1.00 85.94 92 LEU A C 1
ATOM 700 O O . LEU A 1 92 ? 15.710 -0.182 -9.213 1.00 85.94 92 LEU A O 1
ATOM 704 N N . PRO A 1 93 ? 17.243 -1.809 -9.333 1.00 88.94 93 PRO A N 1
ATOM 705 C CA . PRO A 1 93 ? 16.319 -2.767 -9.914 1.00 88.94 93 PRO A CA 1
ATOM 706 C C . PRO A 1 93 ? 15.190 -3.095 -8.937 1.00 88.94 93 PRO A C 1
ATOM 708 O O . PRO A 1 93 ? 15.427 -3.429 -7.775 1.00 88.94 93 PRO A O 1
ATOM 711 N N . VAL A 1 94 ? 13.966 -3.064 -9.444 1.00 88.81 94 VAL A N 1
ATOM 712 C CA . VAL A 1 94 ? 12.756 -3.324 -8.676 1.00 88.81 94 VAL A CA 1
ATOM 713 C C . VAL A 1 94 ? 12.305 -4.775 -8.871 1.00 88.81 94 VAL A C 1
ATOM 715 O O . VAL A 1 94 ? 12.063 -5.187 -10.012 1.00 88.81 94 VAL A O 1
ATOM 718 N N . PRO A 1 95 ? 12.176 -5.577 -7.798 1.00 90.12 95 PRO A N 1
ATOM 719 C CA . PRO A 1 95 ? 11.661 -6.936 -7.902 1.00 90.12 95 PRO A CA 1
ATOM 720 C C . PRO A 1 95 ? 10.147 -6.942 -8.150 1.00 90.12 95 PRO A C 1
ATOM 722 O O . PRO A 1 95 ? 9.420 -6.037 -7.742 1.00 90.12 95 PRO A O 1
ATOM 725 N N . VAL A 1 96 ? 9.662 -8.008 -8.791 1.00 89.75 96 VAL A N 1
ATOM 726 C CA . VAL A 1 96 ? 8.223 -8.267 -8.926 1.00 89.75 96 VAL A CA 1
ATOM 727 C C . VAL A 1 96 ? 7.726 -8.953 -7.662 1.00 89.75 96 VAL A C 1
ATOM 729 O O . VAL A 1 96 ? 8.241 -10.005 -7.280 1.00 89.75 96 VAL A O 1
ATOM 732 N N . ALA A 1 97 ?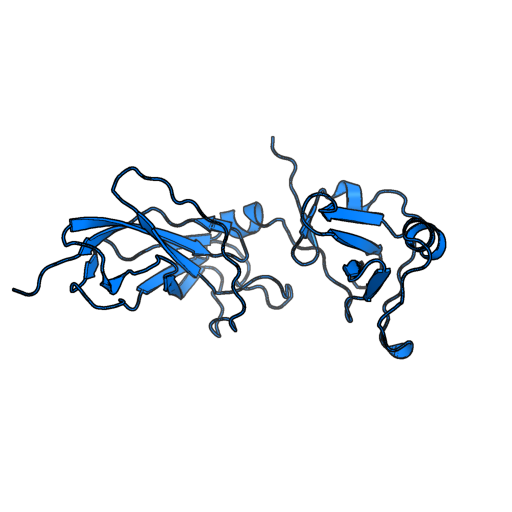 6.689 -8.391 -7.055 1.00 87.25 97 ALA A N 1
ATOM 733 C CA . ALA A 1 97 ? 6.003 -8.956 -5.904 1.00 87.25 97 ALA A CA 1
ATOM 734 C C . ALA A 1 97 ? 4.604 -9.477 -6.295 1.00 87.25 97 ALA A C 1
ATOM 736 O O . ALA A 1 97 ? 4.033 -9.041 -7.302 1.00 87.25 97 ALA A O 1
ATOM 737 N N . PRO A 1 98 ? 4.004 -10.387 -5.502 1.00 89.12 98 PRO A N 1
ATOM 738 C CA . PRO A 1 98 ? 2.577 -10.697 -5.619 1.00 89.12 98 PRO A CA 1
ATOM 739 C C . PRO A 1 98 ? 1.730 -9.421 -5.518 1.00 89.12 98 PRO A C 1
ATOM 741 O O . PRO A 1 98 ? 2.145 -8.491 -4.833 1.00 89.12 98 PRO A O 1
ATOM 744 N N . GLY A 1 99 ? 0.559 -9.356 -6.158 1.00 89.06 99 GLY A N 1
ATOM 745 C CA . GLY A 1 99 ? -0.330 -8.185 -6.080 1.00 89.06 99 GLY A CA 1
ATOM 746 C C . GLY A 1 99 ? -0.814 -7.879 -4.656 1.00 89.06 99 GLY A C 1
ATOM 747 O O . GLY A 1 99 ? -0.779 -8.744 -3.776 1.00 89.06 99 GLY A O 1
ATOM 748 N N . LYS A 1 100 ? -1.295 -6.653 -4.416 1.00 88.88 100 LYS A N 1
ATOM 749 C CA . LYS A 1 100 ? -1.710 -6.186 -3.081 1.00 88.88 100 LYS A CA 1
ATOM 750 C C . LYS A 1 100 ? -2.807 -7.058 -2.495 1.00 88.88 100 LYS A C 1
ATOM 752 O O . LYS A 1 100 ? -2.696 -7.473 -1.348 1.00 88.88 100 LYS A O 1
ATOM 757 N N . LEU A 1 101 ? -3.817 -7.398 -3.300 1.00 88.94 101 LEU A N 1
ATOM 758 C CA . LEU A 1 101 ? -4.934 -8.240 -2.863 1.00 88.94 101 LEU A CA 1
ATOM 759 C C . LEU A 1 101 ? -4.470 -9.626 -2.391 1.00 88.94 101 LEU A C 1
ATOM 761 O O . LEU A 1 101 ? -4.986 -10.150 -1.409 1.00 88.94 101 LEU A O 1
ATOM 765 N N . GLU A 1 102 ? -3.489 -10.216 -3.075 1.00 90.12 102 GLU A N 1
ATOM 766 C CA . GLU A 1 102 ? -2.922 -11.503 -2.675 1.00 90.12 102 GLU A CA 1
ATOM 767 C C . GLU A 1 102 ? -2.168 -11.377 -1.350 1.00 90.12 102 GLU A C 1
ATOM 769 O O . GLU A 1 102 ? -2.419 -12.157 -0.433 1.00 90.12 102 GLU A O 1
ATOM 774 N N . ARG A 1 103 ? -1.307 -10.362 -1.206 1.00 89.06 103 ARG A N 1
ATOM 775 C CA . ARG A 1 103 ? -0.585 -10.124 0.055 1.00 89.06 103 ARG A CA 1
ATOM 776 C C . ARG A 1 103 ? -1.547 -9.837 1.213 1.00 89.06 103 ARG A C 1
ATOM 778 O O . ARG A 1 103 ? -1.386 -10.399 2.291 1.00 89.06 103 ARG A O 1
ATOM 785 N N . ALA A 1 104 ? -2.585 -9.037 0.971 1.00 91.75 104 ALA A N 1
ATOM 786 C CA . ALA A 1 104 ? -3.633 -8.725 1.939 1.00 91.75 104 ALA A CA 1
ATOM 787 C C . ALA A 1 104 ? -4.457 -9.954 2.350 1.00 91.75 104 ALA A C 1
ATOM 789 O O . ALA A 1 104 ? -4.928 -10.005 3.480 1.00 91.75 104 ALA A O 1
ATOM 790 N N . SER A 1 105 ? -4.615 -10.956 1.476 1.00 93.00 105 SER A N 1
ATOM 791 C CA . SER A 1 105 ? -5.445 -12.141 1.756 1.00 93.00 105 SER A CA 1
ATOM 792 C C . SER A 1 105 ? -4.946 -13.009 2.918 1.00 93.00 105 SER A C 1
ATOM 794 O O . SER A 1 105 ? -5.686 -13.849 3.427 1.00 93.00 105 SER A O 1
ATOM 796 N N . HIS A 1 106 ? -3.705 -12.787 3.352 1.00 94.19 106 HIS A N 1
ATOM 797 C CA . HIS A 1 106 ? -3.068 -13.479 4.468 1.00 94.19 106 HIS A CA 1
ATOM 798 C C . HIS A 1 106 ? -2.929 -12.606 5.720 1.00 94.19 106 HIS A C 1
ATOM 800 O O . HIS A 1 106 ? -2.277 -13.008 6.681 1.00 94.19 106 HIS A O 1
ATOM 806 N N . LEU A 1 107 ? -3.515 -11.411 5.712 1.00 96.06 107 LEU A N 1
ATOM 807 C CA . LEU A 1 107 ? -3.409 -10.431 6.781 1.00 96.06 107 LEU A CA 1
ATOM 808 C C . LEU A 1 107 ? -4.801 -10.062 7.295 1.00 96.06 107 LEU A C 1
ATOM 810 O O . LEU A 1 107 ? -5.771 -10.034 6.541 1.00 96.06 107 LEU A O 1
ATOM 814 N N . GLU A 1 108 ? -4.890 -9.714 8.574 1.00 97.44 108 GLU A N 1
ATOM 815 C CA . GLU A 1 108 ? -6.115 -9.171 9.163 1.00 97.44 108 GLU A CA 1
ATOM 816 C C . GLU A 1 108 ? -5.795 -7.948 10.018 1.00 97.44 108 GLU A C 1
ATOM 818 O O . GLU A 1 108 ? -4.970 -8.014 10.928 1.00 97.44 108 GLU A O 1
ATOM 823 N N . LEU A 1 109 ? -6.459 -6.825 9.732 1.00 96.75 109 LEU A N 1
ATOM 824 C CA . LEU A 1 109 ? -6.349 -5.595 10.512 1.00 96.75 109 LEU A CA 1
ATOM 825 C C . LEU A 1 109 ? -7.568 -5.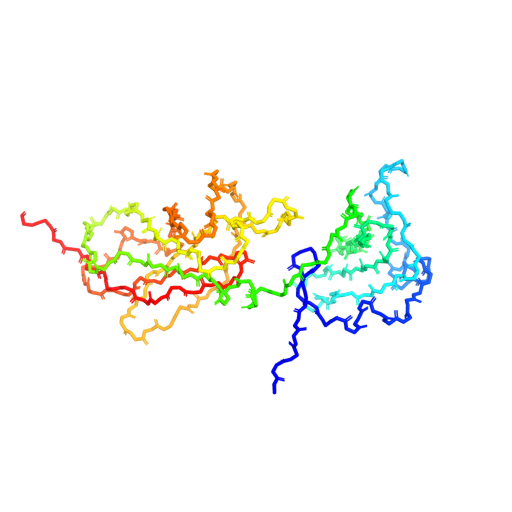458 11.430 1.00 96.75 109 LEU A C 1
ATOM 827 O O . LEU A 1 109 ? -8.687 -5.242 10.965 1.00 96.75 109 LEU A O 1
ATOM 831 N N . VAL A 1 110 ? -7.345 -5.538 12.738 1.00 97.06 110 VAL A N 1
ATOM 832 C CA . VAL A 1 110 ? -8.400 -5.542 13.756 1.00 97.06 110 VAL A CA 1
ATOM 833 C C . VAL A 1 110 ? -8.346 -4.261 14.576 1.00 97.06 110 VAL A C 1
ATOM 835 O O . VAL A 1 110 ? -7.370 -3.981 15.274 1.00 97.06 110 VAL A O 1
ATOM 838 N N . LEU A 1 111 ? -9.421 -3.479 14.514 1.00 95.81 111 LEU A N 1
ATOM 839 C CA . LEU A 1 111 ? -9.609 -2.303 15.360 1.00 95.81 111 LEU A CA 1
ATOM 840 C C . LEU A 1 111 ? -10.079 -2.692 16.772 1.00 95.81 111 LEU A C 1
ATOM 842 O O . LEU A 1 111 ? -10.752 -3.712 16.940 1.00 95.81 111 LEU A O 1
ATOM 846 N N . PRO A 1 112 ? -9.794 -1.865 17.794 1.00 89.31 112 PRO A N 1
ATOM 847 C CA . PRO A 1 112 ? -10.312 -2.079 19.138 1.00 89.31 112 PRO A CA 1
ATOM 848 C C . PRO A 1 112 ? -11.839 -2.031 19.123 1.00 89.31 112 PRO A C 1
ATOM 850 O O . PRO A 1 112 ? -12.436 -1.121 18.546 1.00 89.31 112 PRO A O 1
ATOM 853 N N . ALA A 1 113 ? -12.478 -3.006 19.766 1.00 88.06 113 ALA A N 1
ATOM 854 C CA . ALA A 1 113 ? -13.931 -3.081 19.843 1.00 88.06 113 ALA A CA 1
ATOM 855 C C . ALA A 1 113 ? -14.490 -2.030 20.816 1.00 88.06 113 ALA A C 1
ATOM 857 O O . ALA A 1 113 ? -14.036 -1.946 21.954 1.00 88.06 113 ALA A O 1
ATOM 858 N N . ASN A 1 114 ? -15.527 -1.300 20.390 1.00 82.44 114 ASN A N 1
ATOM 859 C CA . ASN A 1 114 ? -16.323 -0.393 21.229 1.00 82.44 114 ASN A CA 1
ATOM 860 C C . ASN A 1 114 ? -15.472 0.618 22.020 1.00 82.44 114 ASN A C 1
ATOM 862 O O . ASN A 1 114 ? -15.462 0.607 23.252 1.00 82.44 114 ASN A O 1
ATOM 866 N N . ALA A 1 115 ? -14.752 1.491 21.314 1.00 89.50 115 ALA A N 1
ATOM 867 C CA . ALA A 1 115 ? -13.962 2.531 21.964 1.00 89.50 115 ALA A CA 1
ATOM 868 C C . ALA A 1 115 ? -14.848 3.692 22.452 1.00 89.50 115 ALA A C 1
ATOM 870 O O . ALA A 1 115 ? -15.862 4.020 21.833 1.00 89.50 115 ALA A O 1
ATOM 871 N N . SER A 1 116 ? -14.429 4.348 23.532 1.00 91.00 116 SER A N 1
ATOM 872 C CA . SER A 1 116 ? -15.046 5.579 24.033 1.00 91.00 116 SER A CA 1
ATOM 873 C C . SER A 1 116 ? -13.991 6.669 24.116 1.00 91.00 116 SER A C 1
ATOM 875 O O . SER A 1 116 ? -12.944 6.459 24.730 1.00 91.00 116 SER A O 1
ATOM 877 N N . TRP A 1 117 ? -14.261 7.823 23.511 1.00 91.88 117 TRP A N 1
ATOM 878 C CA . TRP A 1 117 ? -13.334 8.949 23.444 1.00 91.88 117 TRP A CA 1
ATOM 879 C C . TRP A 1 117 ? -13.935 10.206 24.066 1.00 91.88 117 TRP A C 1
ATOM 881 O O . TRP A 1 117 ? -15.134 10.484 23.949 1.00 91.88 117 TRP A O 1
ATOM 891 N N . ALA A 1 118 ? -13.080 10.979 24.732 1.00 90.75 118 ALA A N 1
ATOM 892 C CA . ALA A 1 118 ? -13.448 12.286 25.245 1.00 90.75 118 ALA A CA 1
ATOM 893 C C . ALA A 1 118 ? -13.673 13.265 24.084 1.00 90.75 118 ALA A C 1
ATOM 895 O O . ALA A 1 118 ? -12.952 13.246 23.087 1.00 90.75 118 ALA A O 1
ATOM 896 N N . GLN A 1 119 ? -14.671 14.135 24.225 1.00 90.88 119 GLN A N 1
ATOM 897 C CA . GLN A 1 119 ? -14.896 15.214 23.266 1.00 90.88 119 GLN A CA 1
ATOM 898 C C . GLN A 1 119 ? -13.744 16.230 23.332 1.00 90.88 119 GLN A C 1
ATOM 900 O O . GLN A 1 119 ? -13.226 16.504 24.416 1.00 90.88 119 GLN A O 1
ATOM 905 N N . GLY A 1 120 ? -13.365 16.812 22.190 1.00 87.00 120 GLY A N 1
ATOM 906 C CA . GLY A 1 120 ? -12.324 17.843 22.132 1.00 87.00 120 GLY A CA 1
ATOM 907 C C . GLY A 1 120 ? -10.892 17.311 22.171 1.00 87.00 120 GLY A C 1
ATOM 908 O O . GLY A 1 120 ? -9.967 18.105 22.331 1.00 87.00 120 GLY A O 1
ATOM 909 N N . GLN A 1 121 ? -10.693 15.994 22.061 1.00 84.62 121 GLN A N 1
ATOM 910 C CA . GLN A 1 121 ? -9.369 15.374 22.089 1.00 84.62 121 GLN A CA 1
ATOM 911 C C . GLN A 1 121 ? -9.171 14.403 20.927 1.00 84.62 121 GLN A C 1
ATOM 913 O O . GLN A 1 121 ? -9.995 13.519 20.692 1.00 84.62 121 GLN A O 1
ATOM 918 N N . THR A 1 122 ? -8.026 14.517 20.251 1.00 86.00 122 THR A N 1
ATOM 919 C CA . THR A 1 122 ? -7.595 13.551 19.243 1.00 86.00 122 THR A CA 1
ATOM 920 C C . THR A 1 122 ? -7.103 12.290 19.958 1.00 86.00 122 THR A C 1
ATOM 922 O O . THR A 1 122 ? -6.103 12.353 20.679 1.00 86.00 122 THR A O 1
ATOM 925 N N . PRO A 1 123 ? -7.773 11.141 19.792 1.00 87.94 123 PRO A N 1
ATOM 926 C CA . PRO A 1 123 ? -7.353 9.897 20.418 1.00 87.94 123 PRO A CA 1
ATOM 927 C C . PRO A 1 123 ? -6.098 9.344 19.736 1.00 87.94 123 PRO A C 1
ATOM 929 O O . PRO A 1 123 ? -5.903 9.483 18.527 1.00 87.94 123 PRO A O 1
ATOM 932 N N . LEU A 1 124 ? -5.285 8.628 20.508 1.00 89.25 124 LEU A N 1
ATOM 933 C CA . LEU A 1 124 ? -4.295 7.715 19.949 1.00 89.25 124 LEU A CA 1
ATOM 934 C C . LEU A 1 124 ? -4.990 6.389 19.649 1.00 89.25 124 LEU A C 1
ATOM 936 O O . LEU A 1 124 ? -5.561 5.768 20.545 1.00 89.25 124 LEU A O 1
ATOM 940 N N . VAL A 1 125 ? -4.947 5.964 18.390 1.00 90.94 125 VAL A N 1
ATOM 941 C CA . VAL A 1 125 ? -5.588 4.730 17.932 1.00 90.94 125 VAL A CA 1
ATOM 942 C C . VAL A 1 125 ? -4.517 3.750 17.479 1.00 90.94 125 VAL A C 1
ATOM 944 O O . VAL A 1 125 ? -3.623 4.102 16.709 1.00 90.94 125 VAL A O 1
ATOM 947 N N . SER A 1 126 ? -4.621 2.506 17.937 1.00 92.44 126 SER A N 1
ATOM 948 C CA . SER A 1 126 ? -3.847 1.384 17.415 1.00 92.44 126 SER A CA 1
ATOM 949 C C . SER A 1 126 ? -4.783 0.280 16.934 1.00 92.44 126 SER A C 1
ATOM 951 O O . SER A 1 126 ? -5.858 0.076 17.494 1.00 92.44 126 SER A O 1
ATOM 953 N N . ALA A 1 127 ? -4.372 -0.417 15.883 1.00 94.56 127 ALA A N 1
ATOM 954 C CA . ALA A 1 127 ? -4.992 -1.635 15.388 1.00 94.56 127 ALA A CA 1
ATOM 955 C C . ALA A 1 127 ? -4.045 -2.814 15.626 1.00 94.56 127 ALA A C 1
ATOM 957 O O . ALA A 1 127 ? -2.828 -2.645 15.667 1.00 94.56 127 ALA A O 1
ATOM 958 N N . THR A 1 128 ? -4.595 -4.017 15.739 1.00 96.06 128 THR A N 1
ATOM 959 C CA . THR A 1 128 ? -3.801 -5.248 15.745 1.00 96.06 128 THR A CA 1
ATOM 960 C C . THR A 1 128 ? -3.743 -5.789 14.325 1.00 96.06 128 THR A C 1
ATOM 962 O O . THR A 1 128 ? -4.782 -6.047 13.727 1.00 96.06 128 THR A O 1
ATOM 965 N N . LEU A 1 129 ? -2.542 -5.941 13.776 1.00 96.75 129 LEU A N 1
ATOM 966 C CA . LEU A 1 129 ? -2.320 -6.630 12.511 1.00 96.75 129 LEU A CA 1
ATOM 967 C C . LEU A 1 129 ? -1.940 -8.079 12.804 1.00 96.75 129 LEU A C 1
ATOM 969 O O . LEU A 1 129 ? -0.905 -8.315 13.427 1.00 96.75 129 LEU A O 1
ATOM 973 N N . HIS A 1 130 ? -2.751 -9.027 12.349 1.00 97.50 130 HIS A N 1
ATOM 974 C CA . HIS A 1 130 ? -2.454 -10.456 12.384 1.00 97.50 130 HIS A CA 1
ATOM 975 C C . HIS A 1 130 ? -1.869 -10.901 11.045 1.00 97.50 130 HIS A C 1
ATOM 977 O O . HIS A 1 130 ? -2.374 -10.515 9.988 1.00 97.50 130 HIS A O 1
ATOM 983 N N . ASN A 1 131 ? -0.826 -11.731 11.091 1.00 97.06 131 ASN A N 1
ATOM 984 C CA . ASN A 1 131 ? -0.247 -12.348 9.905 1.00 97.06 131 ASN A CA 1
ATOM 985 C C . ASN A 1 131 ? -0.519 -13.855 9.899 1.00 97.06 131 ASN A C 1
ATOM 987 O O . ASN A 1 131 ? 0.083 -14.613 10.655 1.00 97.06 131 ASN A O 1
ATOM 991 N N . TYR A 1 132 ? -1.414 -14.289 9.018 1.00 97.31 132 TYR A N 1
ATOM 992 C CA . TYR A 1 132 ? -1.764 -15.694 8.800 1.00 97.31 132 TYR A CA 1
ATOM 993 C C . TYR A 1 132 ? -1.013 -16.322 7.619 1.00 97.31 132 TYR A C 1
ATOM 995 O O . TYR A 1 132 ? -1.276 -17.470 7.260 1.00 97.31 132 TYR A O 1
ATOM 1003 N N . GLY A 1 133 ? -0.116 -15.570 6.982 1.00 93.94 133 GLY A N 1
ATOM 1004 C CA . GLY A 1 133 ? 0.686 -16.026 5.857 1.00 93.94 133 GLY A CA 1
ATOM 1005 C C . GLY A 1 133 ? 1.945 -16.774 6.278 1.00 93.94 133 GLY A C 1
ATOM 1006 O O . GLY A 1 133 ? 2.252 -16.935 7.455 1.00 93.94 133 GLY A O 1
ATOM 1007 N N . GLU A 1 134 ? 2.711 -17.200 5.275 1.00 92.94 134 GLU A N 1
ATOM 1008 C CA . GLU A 1 134 ? 3.986 -17.910 5.457 1.00 92.94 134 GLU A CA 1
ATOM 1009 C C . GLU A 1 134 ? 5.209 -16.984 5.376 1.00 92.94 134 GLU A C 1
ATOM 1011 O O . GLU A 1 134 ? 6.344 -17.429 5.543 1.00 92.94 134 GLU A O 1
ATOM 1016 N N . ARG A 1 135 ? 5.000 -15.690 5.108 1.00 89.88 135 ARG A N 1
ATOM 1017 C CA . ARG A 1 135 ? 6.066 -14.686 4.995 1.00 89.88 135 ARG A CA 1
ATOM 1018 C C . ARG A 1 135 ? 5.896 -13.599 6.038 1.00 89.88 135 ARG A C 1
ATOM 1020 O O . ARG A 1 135 ? 4.775 -13.238 6.379 1.00 89.88 135 ARG A O 1
ATOM 1027 N N . THR A 1 136 ? 7.014 -13.059 6.504 1.00 92.00 136 THR A N 1
ATOM 1028 C CA . THR A 1 136 ? 7.035 -11.866 7.352 1.00 92.00 136 THR A CA 1
ATOM 1029 C C . THR A 1 136 ? 6.453 -10.665 6.607 1.00 92.00 136 THR A C 1
ATOM 1031 O O . THR A 1 136 ? 6.722 -10.493 5.420 1.00 92.00 136 THR A O 1
ATOM 1034 N N . PHE A 1 137 ? 5.682 -9.832 7.308 1.00 91.19 137 PHE A N 1
ATOM 1035 C CA . PHE A 1 137 ? 5.147 -8.576 6.782 1.00 91.19 137 PHE A CA 1
ATOM 1036 C C . PHE A 1 137 ? 5.601 -7.379 7.633 1.00 91.19 137 PHE A C 1
ATOM 1038 O O . PHE A 1 137 ? 5.409 -7.422 8.846 1.00 91.19 137 PHE A O 1
ATOM 1045 N N . PRO A 1 138 ? 6.116 -6.279 7.067 1.00 88.50 138 PRO A N 1
ATOM 1046 C CA . PRO A 1 138 ? 6.507 -6.095 5.673 1.00 88.50 138 PRO A CA 1
ATOM 1047 C C . PRO A 1 138 ? 7.590 -7.091 5.247 1.00 88.50 138 PRO A C 1
ATOM 1049 O O . PRO A 1 138 ? 8.409 -7.501 6.073 1.00 88.50 138 PRO A O 1
ATOM 1052 N N . ASP A 1 139 ? 7.590 -7.489 3.974 1.00 82.19 139 ASP A N 1
ATOM 1053 C CA . ASP A 1 139 ? 8.677 -8.303 3.423 1.00 82.19 139 ASP A CA 1
ATOM 1054 C C . ASP A 1 139 ? 9.895 -7.388 3.193 1.00 82.19 139 ASP A C 1
ATOM 1056 O O . ASP A 1 139 ? 9.795 -6.449 2.402 1.00 82.19 139 ASP A O 1
ATOM 1060 N N . PRO A 1 140 ? 11.051 -7.621 3.845 1.00 72.12 140 PRO A N 1
ATOM 1061 C CA . PRO A 1 140 ? 12.228 -6.766 3.679 1.00 72.12 140 PRO A CA 1
ATOM 1062 C C . PRO A 1 140 ? 12.787 -6.777 2.247 1.00 72.12 140 PRO A C 1
ATOM 1064 O O . PRO A 1 140 ? 13.543 -5.879 1.884 1.00 72.12 140 PRO A O 1
ATOM 1067 N N . GLY A 1 141 ? 12.429 -7.772 1.427 1.00 68.06 141 GLY A N 1
ATOM 1068 C CA . GLY A 1 141 ? 12.750 -7.801 0.002 1.00 68.06 141 GLY A CA 1
ATOM 1069 C C . GLY A 1 141 ? 11.859 -6.896 -0.854 1.00 68.06 141 GLY A C 1
ATOM 1070 O O . GLY A 1 141 ? 12.164 -6.684 -2.027 1.00 68.06 141 GLY A O 1
ATOM 1071 N N . HIS A 1 142 ? 10.768 -6.360 -0.297 1.00 69.44 142 HIS A N 1
ATOM 1072 C CA . HIS A 1 142 ? 9.807 -5.505 -0.986 1.00 69.44 142 HIS A CA 1
ATOM 1073 C C . HIS A 1 142 ? 9.760 -4.121 -0.321 1.00 69.44 142 HIS A C 1
ATOM 1075 O O . HIS A 1 142 ? 9.094 -3.922 0.691 1.00 69.44 142 HIS A O 1
ATOM 1081 N N . GLY A 1 143 ? 10.400 -3.120 -0.928 1.00 65.56 143 GLY A N 1
ATOM 1082 C CA . GLY A 1 143 ? 10.451 -1.745 -0.401 1.00 65.56 143 GLY A CA 1
ATOM 1083 C C . GLY A 1 143 ? 9.128 -0.960 -0.424 1.00 65.56 143 GLY A C 1
ATOM 1084 O O . GLY A 1 143 ? 9.155 0.263 -0.340 1.00 65.56 143 GLY A O 1
ATOM 1085 N N . TYR A 1 144 ? 7.985 -1.631 -0.590 1.00 71.50 144 TYR A N 1
ATOM 1086 C CA . TYR A 1 144 ? 6.661 -1.014 -0.766 1.00 71.50 144 TYR A CA 1
ATOM 1087 C C . TYR A 1 144 ? 5.662 -1.405 0.319 1.00 71.50 144 TYR A C 1
ATOM 1089 O O . TYR A 1 144 ? 4.605 -0.781 0.431 1.00 71.50 144 TYR A O 1
ATOM 1097 N N . ASP A 1 145 ? 5.963 -2.461 1.075 1.00 81.00 145 ASP A N 1
ATOM 1098 C CA . ASP A 1 145 ? 5.137 -2.869 2.198 1.00 81.00 145 ASP A CA 1
ATOM 1099 C C . ASP A 1 145 ? 5.512 -2.038 3.422 1.00 81.00 145 ASP A C 1
ATOM 1101 O O . ASP A 1 145 ? 6.685 -1.809 3.710 1.00 81.00 145 ASP A O 1
ATOM 1105 N N . SER A 1 146 ? 4.501 -1.593 4.160 1.00 81.56 146 SER A N 1
ATOM 1106 C CA . SER A 1 146 ? 4.721 -0.827 5.379 1.00 81.56 146 SER A CA 1
ATOM 1107 C C . SER A 1 146 ? 3.652 -1.051 6.435 1.00 81.56 146 SER A C 1
ATOM 1109 O O . SER A 1 146 ? 2.484 -1.304 6.118 1.00 81.56 146 SER A O 1
ATOM 1111 N N . LEU A 1 147 ? 4.060 -0.920 7.703 1.00 87.25 147 LEU A N 1
ATOM 1112 C CA . LEU A 1 147 ? 3.186 -0.918 8.879 1.00 87.25 147 LEU A CA 1
ATOM 1113 C C . LEU A 1 147 ? 2.610 0.477 9.117 1.00 87.25 147 LEU A C 1
ATOM 1115 O O . LEU A 1 147 ? 2.832 1.097 10.159 1.00 87.25 147 LEU A O 1
ATOM 1119 N N . HIS A 1 148 ? 1.876 0.978 8.130 1.00 85.88 148 HIS A N 1
ATOM 1120 C CA . HIS A 1 148 ? 1.187 2.252 8.233 1.00 85.88 148 HIS A CA 1
ATOM 1121 C C . HIS A 1 148 ? -0.306 2.098 7.956 1.00 85.88 148 HIS A C 1
ATOM 1123 O O . HIS A 1 148 ? -0.720 1.785 6.833 1.00 85.88 148 HIS A O 1
ATOM 1129 N N . ALA A 1 149 ? -1.111 2.343 8.990 1.00 90.12 149 ALA A N 1
ATOM 1130 C CA . ALA A 1 149 ? -2.554 2.388 8.873 1.00 90.12 149 ALA A CA 1
ATOM 1131 C C . ALA A 1 149 ? -3.059 3.829 8.935 1.00 90.12 149 ALA A C 1
ATOM 1133 O O . ALA A 1 149 ? -2.640 4.627 9.777 1.00 90.12 149 ALA A O 1
ATOM 1134 N N . VAL A 1 150 ? -4.015 4.133 8.071 1.00 90.50 150 VAL A N 1
ATOM 1135 C CA . VAL A 1 150 ? -4.788 5.372 8.115 1.00 90.50 150 VAL A CA 1
ATOM 1136 C C . VAL A 1 150 ? -6.195 5.020 8.566 1.00 90.50 150 VAL A C 1
ATOM 1138 O O . VAL A 1 150 ? -6.672 3.927 8.262 1.00 90.50 150 VAL A O 1
ATOM 1141 N N . GLY A 1 151 ? -6.844 5.910 9.311 1.00 91.50 151 GLY A N 1
ATOM 1142 C CA . GLY A 1 151 ? -8.202 5.699 9.795 1.00 91.50 151 GLY A CA 1
ATOM 1143 C C . GLY A 1 151 ? -9.073 6.943 9.733 1.00 91.50 151 GLY A C 1
ATOM 1144 O O . GLY A 1 151 ? -8.595 8.073 9.637 1.00 91.50 151 GLY A O 1
ATOM 1145 N N . TRP A 1 152 ? -10.378 6.723 9.757 1.00 92.00 152 TRP A N 1
ATOM 1146 C CA . TRP A 1 152 ? -11.380 7.773 9.636 1.00 92.00 152 TRP A CA 1
ATOM 1147 C C . TRP A 1 152 ? -12.653 7.357 10.359 1.00 92.00 152 TRP A C 1
ATOM 1149 O O . TRP A 1 152 ? -13.024 6.182 10.419 1.00 92.00 152 TRP A O 1
ATOM 1159 N N . LEU A 1 153 ? -13.308 8.362 10.919 1.00 92.38 153 LEU A N 1
ATOM 1160 C CA . LEU A 1 153 ? -14.621 8.278 11.518 1.00 92.38 153 LEU A CA 1
ATOM 1161 C C . LEU A 1 153 ? -15.682 8.662 10.501 1.00 92.38 153 LEU A C 1
ATOM 1163 O O . LEU A 1 153 ? -15.563 9.675 9.810 1.00 92.38 153 LEU A O 1
ATOM 1167 N N . THR A 1 154 ? -16.750 7.882 10.476 1.00 92.00 154 THR A N 1
ATOM 1168 C CA . THR A 1 154 ? -17.957 8.169 9.711 1.00 92.00 154 THR A CA 1
ATOM 1169 C C . THR A 1 154 ? -19.182 8.078 10.615 1.00 92.00 154 THR A C 1
ATOM 1171 O O . THR A 1 154 ? -19.145 7.509 11.713 1.00 92.00 154 THR A O 1
ATOM 1174 N N . ALA A 1 155 ? -20.294 8.657 10.163 1.00 90.00 155 ALA A N 1
ATOM 1175 C CA . ALA A 1 155 ? -21.584 8.362 10.768 1.00 90.00 155 ALA A CA 1
ATOM 1176 C C . ALA A 1 155 ? -21.961 6.885 10.513 1.00 90.00 155 ALA A C 1
ATOM 1178 O O . ALA A 1 155 ? -21.567 6.317 9.491 1.00 90.00 155 ALA A O 1
ATOM 1179 N N . PRO A 1 156 ? -22.753 6.243 11.390 1.00 89.00 156 PRO A N 1
ATOM 1180 C CA . PRO A 1 156 ? -23.203 4.872 11.174 1.00 89.00 156 PRO A CA 1
ATOM 1181 C C . PRO A 1 156 ? -23.881 4.675 9.812 1.00 89.00 156 PRO A C 1
ATOM 1183 O O . PRO A 1 156 ? -24.805 5.405 9.457 1.00 89.00 156 PRO A O 1
ATOM 1186 N N . GLY A 1 157 ? -23.428 3.669 9.060 1.00 84.06 157 GLY A N 1
ATOM 1187 C CA . GLY A 1 157 ? -23.943 3.354 7.721 1.00 84.06 157 GLY A CA 1
ATOM 1188 C C . GLY A 1 157 ? -23.389 4.231 6.594 1.00 84.06 157 GLY A C 1
ATOM 1189 O O . GLY A 1 157 ? -23.822 4.081 5.454 1.00 84.06 157 GLY A O 1
ATOM 1190 N N . VAL A 1 158 ? -22.447 5.130 6.892 1.00 86.88 158 VAL A N 1
ATOM 1191 C CA . VAL A 1 158 ? -21.731 5.914 5.885 1.00 86.88 158 VAL A CA 1
ATOM 1192 C C . VAL A 1 158 ? -20.402 5.239 5.580 1.00 86.88 158 VAL A C 1
ATOM 1194 O O . VAL A 1 158 ? -19.559 5.064 6.462 1.00 86.88 158 VAL A O 1
ATOM 1197 N N . GLU A 1 159 ? -20.227 4.879 4.313 1.00 81.38 159 GLU A N 1
ATOM 1198 C CA . GLU A 1 159 ? -18.952 4.391 3.806 1.00 81.38 159 GLU A CA 1
ATOM 1199 C C . GLU A 1 159 ? -17.925 5.521 3.769 1.00 81.38 159 GLU A C 1
ATOM 1201 O O . GLU A 1 159 ? -18.266 6.690 3.546 1.00 81.38 159 GLU A O 1
ATOM 1206 N N . PRO A 1 160 ? -16.650 5.193 3.962 1.00 78.88 160 PRO A N 1
ATOM 1207 C CA . PRO A 1 160 ? -15.622 6.197 3.902 1.00 78.88 160 PRO A CA 1
ATOM 1208 C C . PRO A 1 160 ? -15.348 6.692 2.490 1.00 78.88 160 PRO A C 1
ATOM 1210 O O . PRO A 1 160 ? -15.267 5.916 1.541 1.00 78.88 160 PRO A O 1
ATOM 1213 N N . GLY A 1 161 ? -15.166 8.004 2.371 1.00 63.31 161 GLY A N 1
ATOM 1214 C CA . GLY A 1 161 ? -14.796 8.669 1.130 1.00 63.31 161 GLY A CA 1
ATOM 1215 C C . GLY A 1 161 ? -13.609 9.600 1.342 1.00 63.31 161 GLY A C 1
ATOM 1216 O O . GLY A 1 161 ? -13.470 10.205 2.403 1.00 63.31 161 GLY A O 1
ATOM 1217 N N . GLY A 1 162 ? -12.767 9.720 0.318 1.00 58.69 162 GLY A N 1
ATOM 1218 C CA . GLY A 1 162 ? -11.621 10.625 0.303 1.00 58.69 162 GLY A CA 1
ATOM 1219 C C . GLY A 1 162 ? -10.352 9.948 -0.205 1.00 58.69 162 GLY A C 1
ATOM 1220 O O . GLY A 1 162 ? -10.109 8.773 0.056 1.00 58.69 162 GLY A O 1
ATOM 1221 N N . SER A 1 163 ? -9.541 10.712 -0.930 1.00 55.62 163 SER A N 1
ATOM 1222 C CA . SER A 1 163 ? -8.161 10.343 -1.241 1.00 55.62 163 SER A CA 1
ATOM 1223 C C . SER A 1 163 ? -7.256 10.975 -0.194 1.00 55.62 163 SER A C 1
ATOM 1225 O O . SER A 1 163 ? -7.415 12.154 0.122 1.00 55.62 163 SER A O 1
ATOM 1227 N N . PHE A 1 164 ? -6.295 10.220 0.325 1.00 60.12 164 PHE A N 1
ATOM 1228 C CA . PHE A 1 164 ? -5.256 10.757 1.196 1.00 60.12 164 PHE A CA 1
ATOM 1229 C C . PHE A 1 164 ? -3.884 10.511 0.575 1.00 60.12 164 PHE A C 1
ATOM 1231 O O . PHE A 1 164 ? -3.661 9.504 -0.093 1.00 60.12 164 PHE A O 1
ATOM 1238 N N . ALA A 1 165 ? -2.965 11.443 0.810 1.00 52.62 165 ALA A N 1
ATOM 1239 C CA . ALA A 1 165 ? -1.548 11.268 0.540 1.00 52.62 165 ALA A CA 1
ATOM 1240 C C . ALA A 1 165 ? -0.827 11.230 1.889 1.00 52.62 165 ALA A C 1
ATOM 1242 O O . ALA A 1 165 ? -1.005 12.131 2.710 1.00 52.62 165 ALA A O 1
ATOM 1243 N N . TYR A 1 166 ? -0.043 10.184 2.134 1.00 53.56 166 TYR A N 1
ATOM 1244 C CA . TYR A 1 166 ? 0.746 10.042 3.352 1.00 53.56 166 TYR A CA 1
ATOM 1245 C C . TYR A 1 166 ? 2.236 10.038 3.008 1.00 53.56 166 TYR A C 1
ATOM 1247 O O . TYR A 1 166 ? 2.684 9.212 2.221 1.00 53.56 166 TYR A O 1
ATOM 1255 N N . ASN A 1 167 ? 2.981 10.959 3.623 1.00 43.31 167 ASN A N 1
ATOM 1256 C CA . ASN A 1 167 ? 4.436 11.107 3.513 1.00 43.31 167 ASN A CA 1
ATOM 1257 C C . ASN A 1 167 ? 5.074 11.038 4.912 1.00 43.31 167 ASN A C 1
ATOM 1259 O O . ASN A 1 167 ? 5.760 11.967 5.337 1.00 43.31 167 ASN A O 1
ATOM 1263 N N . GLY A 1 168 ? 4.788 9.989 5.681 1.00 45.88 168 GLY A N 1
ATOM 1264 C CA . GLY A 1 168 ? 5.448 9.757 6.967 1.00 45.88 168 GLY A CA 1
ATOM 1265 C C . GLY A 1 168 ? 6.318 8.507 6.936 1.00 45.88 168 GLY A C 1
ATOM 1266 O O . GLY A 1 168 ? 6.087 7.598 6.145 1.00 45.88 168 GLY A O 1
ATOM 1267 N N . SER A 1 169 ? 7.330 8.471 7.800 1.00 46.78 169 SER A N 1
ATOM 1268 C CA . SER A 1 169 ? 8.171 7.293 8.005 1.00 46.78 169 SER A CA 1
ATOM 1269 C C . SER A 1 169 ? 7.398 6.211 8.758 1.00 46.78 169 SER A C 1
ATOM 1271 O O . SER A 1 169 ? 6.714 6.506 9.742 1.00 46.78 169 SER A O 1
ATOM 1273 N N . ASP A 1 170 ? 7.524 4.975 8.292 1.00 57.91 170 ASP A N 1
ATOM 1274 C CA . ASP A 1 170 ? 6.820 3.803 8.803 1.00 57.91 170 ASP A CA 1
ATOM 1275 C C . ASP A 1 170 ? 7.112 3.508 10.279 1.00 57.91 170 ASP A C 1
ATOM 1277 O O . ASP A 1 170 ? 8.175 3.8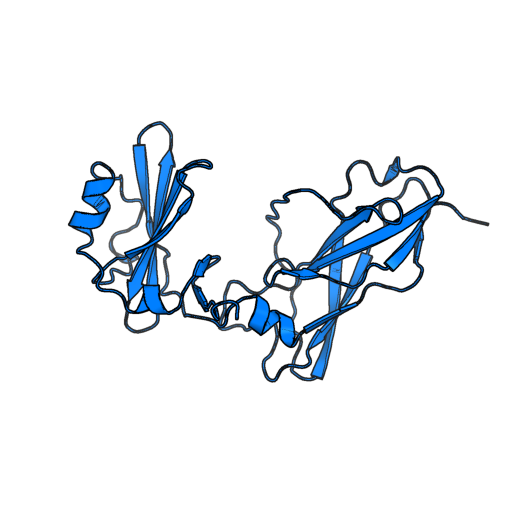37 10.815 1.00 57.91 170 ASP A O 1
ATOM 1281 N N . GL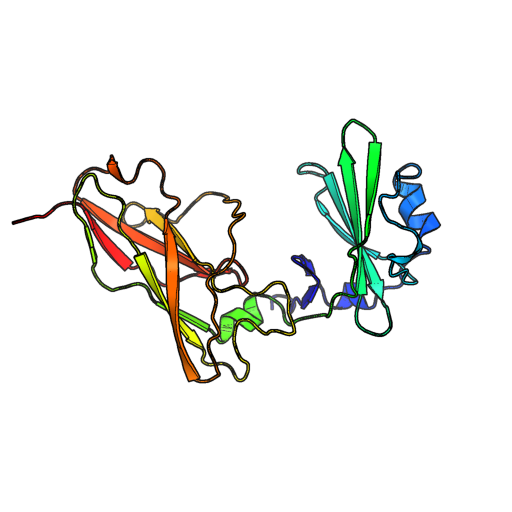Y A 1 171 ? 6.164 2.842 10.945 1.00 54.00 171 GLY A N 1
ATOM 1282 C CA . GLY A 1 171 ? 6.433 2.226 12.238 1.00 54.00 171 GLY A CA 1
ATOM 1283 C C . GLY A 1 171 ? 7.494 1.139 12.072 1.00 54.00 171 GLY A C 1
ATOM 1284 O O . GLY A 1 171 ? 7.303 0.202 11.299 1.00 54.00 171 GLY A O 1
ATOM 1285 N N . ALA A 1 172 ? 8.615 1.260 12.785 1.00 57.66 172 ALA A N 1
ATOM 1286 C CA . ALA A 1 172 ? 9.637 0.223 12.817 1.00 57.66 172 ALA A CA 1
ATOM 1287 C C . ALA A 1 172 ? 9.033 -1.080 13.364 1.00 57.66 172 ALA A C 1
ATOM 1289 O O . ALA A 1 172 ? 8.517 -1.109 14.481 1.00 57.66 172 ALA A O 1
ATOM 1290 N N . GLY A 1 173 ? 9.095 -2.156 12.582 1.00 78.31 173 GLY A N 1
ATOM 1291 C CA . GLY A 1 173 ? 8.604 -3.459 13.004 1.00 78.31 173 GLY A CA 1
ATOM 1292 C C . GLY A 1 173 ? 8.333 -4.401 11.841 1.00 78.31 173 GLY A C 1
ATOM 1293 O O . GLY A 1 173 ? 8.325 -4.012 10.676 1.00 78.31 173 GLY A O 1
ATOM 1294 N N . SER A 1 174 ? 8.099 -5.657 12.187 1.00 89.56 174 SER A N 1
ATOM 1295 C CA . SER A 1 174 ? 7.682 -6.707 11.271 1.00 89.56 174 SER A CA 1
ATOM 1296 C C . SER A 1 174 ? 6.809 -7.697 12.030 1.00 89.56 174 SER A C 1
ATOM 1298 O O . SER A 1 174 ? 6.983 -7.877 13.233 1.00 89.56 174 SER A O 1
ATOM 1300 N N . VAL A 1 175 ? 5.911 -8.364 11.326 1.00 93.38 175 VAL A N 1
ATOM 1301 C CA . VAL A 1 175 ? 4.990 -9.366 11.848 1.00 93.38 175 VAL A CA 1
ATOM 1302 C C . VAL A 1 175 ? 5.363 -10.689 11.205 1.00 93.38 175 VAL A C 1
ATOM 1304 O O . VAL A 1 175 ? 5.147 -10.874 10.003 1.00 93.38 175 VAL A O 1
ATOM 1307 N N . ALA A 1 176 ? 5.980 -11.588 11.969 1.00 95.25 176 ALA A N 1
ATOM 1308 C CA . ALA A 1 176 ? 6.356 -12.898 11.455 1.00 95.25 176 ALA A CA 1
ATOM 1309 C C . ALA A 1 176 ? 5.108 -13.767 11.177 1.00 95.25 176 ALA A C 1
ATOM 1311 O O . ALA A 1 176 ? 4.008 -13.442 11.640 1.00 95.25 176 ALA A O 1
ATOM 1312 N N . PRO A 1 177 ? 5.250 -14.873 10.426 1.00 96.88 177 PRO A N 1
ATOM 1313 C CA . PRO A 1 177 ? 4.177 -15.846 10.229 1.00 96.88 177 PRO A CA 1
ATOM 1314 C C . PRO A 1 177 ? 3.539 -16.300 11.549 1.00 96.88 177 PRO A C 1
ATOM 1316 O O . PRO A 1 177 ? 4.232 -16.765 12.453 1.00 96.88 177 PRO A O 1
ATOM 1319 N N . GLY A 1 178 ? 2.216 -16.175 11.657 1.00 97.56 178 GLY A N 1
ATOM 1320 C CA . GLY A 1 178 ? 1.442 -16.537 12.848 1.00 97.56 178 GLY A CA 1
ATOM 1321 C C . GLY A 1 178 ? 1.488 -15.517 13.991 1.00 97.56 178 GLY A C 1
ATOM 1322 O O . GLY A 1 178 ? 0.825 -15.727 15.007 1.00 97.56 178 GLY A O 1
ATOM 1323 N N . GLU A 1 179 ? 2.242 -14.425 13.855 1.00 97.44 179 GLU A N 1
ATOM 1324 C CA . GLU A 1 179 ? 2.355 -13.393 14.884 1.00 97.44 179 GLU A CA 1
ATOM 1325 C C . GLU A 1 179 ? 1.360 -12.247 14.685 1.00 97.44 179 GLU A C 1
ATOM 1327 O O . GLU A 1 179 ? 0.536 -12.209 13.764 1.00 97.44 179 GLU A O 1
ATOM 1332 N N . SER A 1 180 ? 1.392 -11.297 15.617 1.00 96.06 180 SER A N 1
ATOM 1333 C CA . SER A 1 180 ? 0.580 -10.089 15.564 1.00 96.06 180 SER A CA 1
ATOM 1334 C C . SER A 1 180 ? 1.358 -8.898 16.097 1.00 96.06 180 SER A C 1
ATOM 1336 O O . SER A 1 180 ? 2.142 -9.040 17.034 1.00 96.06 180 SER A O 1
ATOM 1338 N N . ALA A 1 181 ? 1.113 -7.720 15.534 1.00 93.69 181 ALA A N 1
ATOM 1339 C CA . ALA A 1 181 ? 1.734 -6.479 15.983 1.00 93.69 181 ALA A CA 1
ATOM 1340 C C . ALA A 1 181 ? 0.709 -5.357 16.125 1.00 93.69 181 ALA A C 1
ATOM 1342 O O . ALA A 1 181 ? -0.329 -5.348 15.464 1.00 93.69 181 ALA A O 1
ATOM 1343 N N . GLN A 1 182 ? 1.023 -4.389 16.985 1.00 92.44 182 GLN A N 1
ATOM 1344 C CA . GLN A 1 182 ? 0.270 -3.142 17.054 1.00 92.44 182 GLN A CA 1
ATOM 1345 C C . GLN A 1 182 ? 0.722 -2.212 15.931 1.00 92.44 182 GLN A C 1
ATOM 1347 O O . GLN A 1 182 ? 1.911 -1.936 15.780 1.00 92.44 182 GLN A O 1
ATOM 1352 N N . VAL A 1 183 ? -0.242 -1.708 15.172 1.00 91.12 183 VAL A N 1
ATOM 1353 C CA . VAL A 1 183 ? -0.046 -0.730 14.106 1.00 91.12 183 VAL A CA 1
ATOM 1354 C C . VAL A 1 183 ? -0.741 0.554 14.526 1.00 91.12 183 VAL A C 1
ATOM 1356 O O . VAL A 1 183 ? -1.935 0.553 14.827 1.00 91.12 183 VAL A O 1
ATOM 1359 N N . ALA A 1 184 ? 0.001 1.658 14.572 1.00 90.31 184 ALA A N 1
ATOM 1360 C CA . ALA A 1 184 ? -0.591 2.963 14.827 1.00 90.31 184 ALA A CA 1
ATOM 1361 C C . ALA A 1 184 ? -1.526 3.342 13.670 1.00 90.31 184 ALA A C 1
ATOM 1363 O O . ALA A 1 184 ? -1.162 3.214 12.500 1.00 90.31 184 ALA A O 1
ATOM 1364 N N . VAL A 1 185 ? -2.724 3.814 14.009 1.00 91.19 185 VAL A N 1
ATOM 1365 C CA . VAL A 1 185 ? -3.716 4.289 13.045 1.00 91.19 185 VAL A CA 1
ATOM 1366 C C . VAL A 1 185 ? -3.695 5.809 13.061 1.00 91.19 185 VAL A C 1
ATOM 1368 O O . VAL A 1 185 ? -4.103 6.440 14.037 1.00 91.19 185 VAL A O 1
ATOM 1371 N N . HIS A 1 186 ? -3.221 6.405 11.972 1.00 89.69 186 HIS A N 1
ATOM 1372 C CA . HIS A 1 186 ? -3.243 7.849 11.807 1.00 89.69 186 HIS A CA 1
ATOM 1373 C C . HIS A 1 186 ? -4.637 8.294 11.361 1.00 89.69 186 HIS A C 1
ATOM 1375 O O . HIS A 1 186 ? -5.085 7.967 10.261 1.00 89.69 186 HIS A O 1
ATOM 1381 N N . LEU A 1 187 ? -5.341 9.021 12.229 1.00 89.25 187 LEU A N 1
ATOM 1382 C CA . LEU A 1 187 ? -6.672 9.525 11.915 1.00 89.25 187 LEU A CA 1
ATOM 1383 C C . LEU A 1 187 ? -6.588 10.741 10.991 1.00 89.25 187 LEU A C 1
ATOM 1385 O O . LEU A 1 187 ? -5.982 11.746 11.346 1.00 89.25 187 LEU A O 1
ATOM 1389 N N . ILE A 1 188 ? -7.242 10.655 9.834 1.00 88.25 188 ILE A N 1
ATOM 1390 C CA . ILE A 1 188 ? -7.323 11.748 8.848 1.00 88.25 188 ILE A CA 1
ATOM 1391 C C . ILE A 1 188 ? -8.676 12.463 8.857 1.00 88.25 188 ILE A C 1
ATOM 1393 O O . ILE A 1 188 ? -8.905 13.360 8.049 1.00 88.25 188 ILE A O 1
ATOM 1397 N N . THR A 1 189 ? -9.588 12.075 9.753 1.00 85.81 189 THR A N 1
ATOM 1398 C CA . THR A 1 189 ? -10.847 12.798 9.951 1.00 85.81 189 THR A CA 1
ATOM 1399 C C . THR A 1 189 ? -10.557 14.248 10.314 1.00 85.81 189 THR A C 1
ATOM 1401 O O . THR A 1 189 ? -9.971 14.531 11.360 1.00 85.81 189 THR A O 1
ATOM 1404 N N . THR A 1 190 ? -10.976 15.157 9.437 1.00 81.19 190 THR A N 1
ATOM 1405 C CA . THR A 1 190 ? -10.861 16.600 9.648 1.00 81.19 190 THR A CA 1
ATOM 1406 C C . THR A 1 190 ? -11.661 17.013 10.878 1.00 81.19 190 THR A C 1
ATOM 1408 O O . THR A 1 190 ? -12.731 16.459 11.133 1.00 81.19 190 THR A O 1
ATOM 1411 N N . ASP A 1 191 ? -11.120 17.958 11.647 1.00 83.25 191 ASP A N 1
ATOM 1412 C CA . ASP A 1 191 ? -11.775 18.561 12.811 1.00 83.25 191 ASP A CA 1
ATOM 1413 C C . ASP A 1 191 ? -12.306 17.531 13.824 1.00 83.25 191 ASP A C 1
ATOM 1415 O O . ASP A 1 191 ? -13.350 17.716 14.444 1.00 83.25 191 ASP A O 1
ATOM 1419 N N . ILE A 1 192 ? -11.568 16.430 14.030 1.00 85.00 192 ILE A N 1
ATOM 1420 C CA . ILE A 1 192 ? -11.939 15.360 14.974 1.00 85.00 192 ILE A CA 1
ATOM 1421 C C . ILE A 1 192 ? -12.269 15.881 16.383 1.00 85.00 192 ILE A C 1
ATOM 1423 O O . ILE A 1 192 ? -13.118 15.321 17.073 1.00 85.00 192 ILE A O 1
ATOM 1427 N N . ASN A 1 193 ? -11.622 16.973 16.799 1.00 86.69 193 ASN A N 1
ATOM 1428 C CA . ASN A 1 193 ? -11.849 17.617 18.092 1.00 86.69 193 ASN A CA 1
ATOM 1429 C C . ASN A 1 193 ? -13.205 18.335 18.170 1.00 86.69 193 ASN A C 1
ATOM 1431 O O . ASN A 1 193 ? -13.765 18.453 19.259 1.00 86.69 193 ASN A O 1
ATOM 1435 N N . ASP A 1 194 ? -13.749 18.761 17.031 1.00 88.94 194 ASP A N 1
ATOM 1436 C CA . ASP A 1 194 ? -15.007 19.502 16.928 1.00 88.94 194 ASP A CA 1
ATOM 1437 C C . ASP A 1 194 ? -16.208 18.584 16.653 1.00 88.94 194 ASP A C 1
ATOM 1439 O O . ASP A 1 194 ? -17.345 19.052 16.535 1.00 88.94 194 ASP A O 1
ATOM 1443 N N . LEU A 1 195 ? -15.989 17.264 16.581 1.00 89.25 195 LEU A N 1
ATOM 1444 C CA . LEU A 1 195 ? -17.074 16.307 16.408 1.00 89.25 195 LEU A CA 1
ATOM 1445 C C . LEU A 1 195 ? -18.064 16.380 17.587 1.00 89.25 195 LEU A C 1
ATOM 1447 O O . LEU A 1 195 ? -17.656 16.383 18.758 1.00 89.25 195 LEU A O 1
ATOM 1451 N N . PRO A 1 196 ? -19.382 16.430 17.308 1.00 91.44 196 PRO A N 1
ATOM 1452 C CA . PRO A 1 196 ? -20.386 16.409 18.359 1.00 91.44 196 PRO A CA 1
ATOM 1453 C C . PRO A 1 196 ? -20.377 15.067 19.111 1.00 91.44 196 PRO A C 1
ATOM 1455 O O . PRO A 1 196 ? -19.953 14.045 18.570 1.00 91.44 196 PRO A O 1
ATOM 1458 N N . PRO A 1 197 ? -20.882 15.023 20.357 1.00 92.94 197 PRO A N 1
ATOM 1459 C CA . PRO A 1 197 ? -21.059 13.762 21.060 1.00 92.94 197 PRO A CA 1
ATOM 1460 C C . PRO A 1 197 ? -22.019 12.848 20.295 1.00 92.94 197 PRO A C 1
ATOM 1462 O O . PRO A 1 197 ? -23.062 13.295 19.812 1.00 92.94 197 PRO A O 1
ATOM 1465 N N . GLY A 1 198 ? -21.697 11.562 20.215 1.00 93.12 198 GLY A N 1
ATOM 1466 C CA . GLY A 1 198 ? -22.480 10.610 19.439 1.00 93.12 198 GLY A CA 1
ATOM 1467 C C . GLY A 1 198 ? -21.765 9.293 19.185 1.00 93.12 198 GLY A C 1
ATOM 1468 O O . GLY A 1 198 ? -20.652 9.063 19.658 1.00 93.12 198 GLY A O 1
ATOM 1469 N N . ASP A 1 199 ? -22.436 8.427 18.433 1.00 94.38 199 ASP A N 1
ATOM 1470 C CA . ASP A 1 199 ? -21.899 7.144 17.997 1.00 94.38 199 ASP A CA 1
ATOM 1471 C C . ASP A 1 199 ? -21.393 7.262 16.550 1.00 94.38 199 ASP A C 1
ATOM 1473 O O . ASP A 1 199 ? -22.092 7.770 15.671 1.00 94.38 199 ASP A O 1
ATOM 1477 N N . TYR A 1 200 ? -20.183 6.766 16.318 1.00 93.62 200 TYR A N 1
ATOM 1478 C CA . TYR A 1 200 ? -19.443 6.815 15.061 1.00 93.62 200 TYR A CA 1
ATOM 1479 C C . TYR A 1 200 ? -18.924 5.425 14.694 1.00 93.62 200 TYR A C 1
ATOM 1481 O O . TYR A 1 200 ? -18.810 4.536 15.544 1.00 93.62 200 TYR A O 1
ATOM 1489 N N . MET A 1 201 ? -18.572 5.250 13.424 1.00 94.62 201 MET A N 1
ATOM 1490 C CA . MET A 1 201 ? -17.841 4.083 12.944 1.00 94.62 201 MET A CA 1
ATOM 1491 C C . MET A 1 201 ? -16.404 4.485 12.643 1.00 94.62 201 MET A C 1
ATOM 1493 O O . MET A 1 201 ? -16.164 5.410 11.875 1.00 94.62 201 MET A O 1
ATOM 1497 N N . LEU A 1 202 ? -15.451 3.792 13.253 1.00 94.25 202 LEU A N 1
ATOM 1498 C CA . LEU A 1 202 ? -14.040 3.869 12.923 1.00 94.25 202 LEU A CA 1
ATOM 1499 C C . LEU A 1 202 ? -13.713 2.808 11.884 1.00 94.25 202 LEU A C 1
ATOM 1501 O O . LEU A 1 202 ? -13.990 1.623 12.066 1.00 94.25 202 LEU A O 1
ATOM 1505 N N . HIS A 1 203 ? -13.065 3.252 10.827 1.00 93.81 203 HIS A N 1
ATOM 1506 C CA . HIS A 1 203 ? -12.543 2.426 9.757 1.00 93.81 203 HIS A CA 1
ATOM 1507 C C . HIS A 1 203 ? -11.033 2.639 9.684 1.00 93.81 203 HIS A C 1
ATOM 1509 O O . HIS A 1 203 ? -10.554 3.736 9.984 1.00 93.81 203 HIS A O 1
ATOM 1515 N N . ALA A 1 204 ? -10.289 1.617 9.269 1.00 93.38 204 ALA A N 1
ATOM 1516 C CA . ALA A 1 204 ? -8.868 1.742 8.990 1.00 93.38 204 ALA A CA 1
ATOM 1517 C C . ALA A 1 204 ? -8.471 0.957 7.737 1.00 93.38 204 ALA A C 1
ATOM 1519 O O . ALA A 1 204 ? -9.080 -0.064 7.417 1.00 93.38 204 ALA A O 1
ATOM 1520 N N . VAL A 1 205 ? -7.431 1.428 7.050 1.00 92.38 205 VAL A N 1
ATOM 1521 C CA . VAL A 1 205 ? -6.766 0.713 5.956 1.00 92.38 205 VAL A CA 1
ATOM 1522 C C . VAL A 1 205 ? -5.274 0.653 6.227 1.00 92.38 205 VAL A C 1
ATOM 1524 O O . VAL A 1 205 ? -4.654 1.668 6.543 1.00 92.38 205 VAL A O 1
ATOM 1527 N N . LEU A 1 206 ? -4.688 -0.526 6.052 1.00 91.50 206 LEU A N 1
ATOM 1528 C CA . LEU A 1 206 ? -3.249 -0.683 5.896 1.00 91.50 206 LEU A CA 1
ATOM 1529 C C . LEU A 1 206 ? -2.901 -0.350 4.439 1.00 91.50 206 LEU A C 1
ATOM 1531 O O . LEU A 1 206 ? -3.173 -1.132 3.525 1.00 91.50 206 LEU A O 1
ATOM 1535 N N . HIS A 1 207 ? -2.366 0.850 4.216 1.00 84.94 207 HIS A N 1
ATOM 1536 C CA . HIS A 1 207 ? -2.329 1.481 2.892 1.00 84.94 207 HIS A CA 1
ATOM 1537 C C . HIS A 1 207 ? -1.486 0.713 1.862 1.00 84.94 207 HIS A C 1
ATOM 1539 O O . HIS A 1 207 ? -1.884 0.585 0.704 1.00 84.94 207 HIS A O 1
ATOM 1545 N N . SER A 1 208 ? -0.347 0.167 2.288 1.00 83.44 208 SER A N 1
ATOM 1546 C CA . SER A 1 208 ? 0.613 -0.532 1.422 1.00 83.44 208 SER A CA 1
ATOM 1547 C C . SER A 1 208 ? -0.006 -1.698 0.636 1.00 83.44 208 SER A C 1
ATOM 1549 O O . SER A 1 208 ? 0.341 -1.919 -0.527 1.00 83.44 208 SER A O 1
ATOM 1551 N N . VAL A 1 209 ? -0.992 -2.378 1.231 1.00 88.69 209 VAL A N 1
ATOM 1552 C CA . VAL A 1 209 ? -1.704 -3.528 0.646 1.00 88.69 209 VAL A CA 1
ATOM 1553 C C . VAL A 1 209 ? -3.208 -3.296 0.452 1.00 88.69 209 VAL A C 1
ATOM 1555 O O . VAL A 1 209 ? -3.911 -4.197 0.007 1.00 88.69 209 VAL A O 1
ATOM 1558 N N . GLY A 1 210 ? -3.727 -2.106 0.774 1.00 87.69 210 GLY A N 1
ATOM 1559 C CA . GLY A 1 210 ? -5.158 -1.795 0.651 1.00 87.69 210 GLY A CA 1
ATOM 1560 C C . GLY A 1 210 ? -6.067 -2.658 1.538 1.00 87.69 210 GLY A C 1
ATOM 1561 O O . GLY A 1 210 ? -7.221 -2.894 1.186 1.00 87.69 210 GLY A O 1
ATOM 1562 N N . LEU A 1 211 ? -5.557 -3.159 2.668 1.00 92.56 211 LEU A N 1
ATOM 1563 C CA . LEU A 1 211 ? -6.304 -4.030 3.579 1.00 92.56 211 LEU A CA 1
ATOM 1564 C C . LEU A 1 211 ? -7.183 -3.196 4.510 1.00 92.56 211 LEU A C 1
ATOM 1566 O O . LEU A 1 211 ? -6.665 -2.502 5.386 1.00 92.56 211 LEU A O 1
ATOM 1570 N N . PHE A 1 212 ? -8.500 -3.294 4.345 1.00 93.19 212 PHE A N 1
ATOM 1571 C CA . PHE A 1 212 ? -9.473 -2.644 5.222 1.00 93.19 212 PHE A CA 1
ATOM 1572 C C . PHE A 1 212 ? -9.767 -3.490 6.460 1.00 93.19 212 PHE A C 1
ATOM 1574 O O . PHE A 1 212 ? -9.948 -4.704 6.370 1.00 93.19 212 PHE A O 1
ATOM 1581 N N . SER A 1 213 ? -9.874 -2.833 7.612 1.00 94.06 213 SER A N 1
ATOM 1582 C CA . SER A 1 213 ? -10.429 -3.443 8.815 1.00 94.06 213 SER A CA 1
ATOM 1583 C C . SER A 1 213 ? -11.947 -3.600 8.701 1.00 94.06 213 SER A C 1
ATOM 1585 O O . SER A 1 213 ? -12.621 -2.819 8.021 1.00 94.06 213 SER A O 1
ATOM 1587 N N . ALA A 1 214 ? -12.522 -4.523 9.474 1.00 93.25 214 ALA A N 1
ATOM 1588 C CA . ALA A 1 214 ? -13.934 -4.401 9.827 1.00 93.25 214 ALA A CA 1
ATOM 1589 C C . ALA A 1 214 ? -14.157 -3.071 10.585 1.00 93.25 214 ALA A C 1
ATOM 1591 O O . ALA A 1 214 ? -13.285 -2.660 11.363 1.00 93.25 214 ALA A O 1
ATOM 1592 N N . PRO A 1 215 ? -15.287 -2.373 10.375 1.00 92.88 215 PRO A N 1
ATOM 1593 C CA . PRO A 1 215 ? -15.541 -1.121 11.068 1.00 92.88 215 PRO A CA 1
ATOM 1594 C C . PRO A 1 215 ? -15.842 -1.373 12.550 1.00 92.88 215 PRO A C 1
ATOM 1596 O O . PRO A 1 215 ? -16.596 -2.284 12.898 1.00 92.88 215 PRO A O 1
ATOM 1599 N N . SER A 1 216 ? -15.282 -0.543 13.430 1.00 94.94 216 SER A N 1
ATOM 1600 C CA . SER A 1 216 ? -15.512 -0.613 14.877 1.00 94.94 216 SER A CA 1
ATOM 1601 C C . SER A 1 216 ? -16.347 0.564 15.362 1.00 94.94 216 SER A C 1
ATOM 1603 O O . SER A 1 216 ? -16.225 1.675 14.856 1.00 94.94 216 SER A O 1
ATOM 1605 N N . ARG A 1 217 ? -17.204 0.339 16.360 1.00 94.94 217 ARG A N 1
ATOM 1606 C CA . ARG A 1 217 ? -17.986 1.419 16.969 1.00 94.94 217 ARG A CA 1
ATOM 1607 C C . ARG A 1 217 ? -17.115 2.259 17.887 1.00 94.94 217 ARG A C 1
ATOM 1609 O O . ARG A 1 217 ? -16.350 1.728 18.694 1.00 94.94 217 ARG A O 1
ATOM 1616 N N . VAL A 1 218 ? -17.316 3.565 17.804 1.00 94.12 218 VAL A N 1
ATOM 1617 C CA . VAL A 1 218 ? -16.699 4.555 18.676 1.00 94.12 218 VAL A CA 1
ATOM 1618 C C . VAL A 1 218 ? -17.780 5.466 19.226 1.00 94.12 218 VAL A C 1
ATOM 1620 O O . VAL A 1 218 ? -18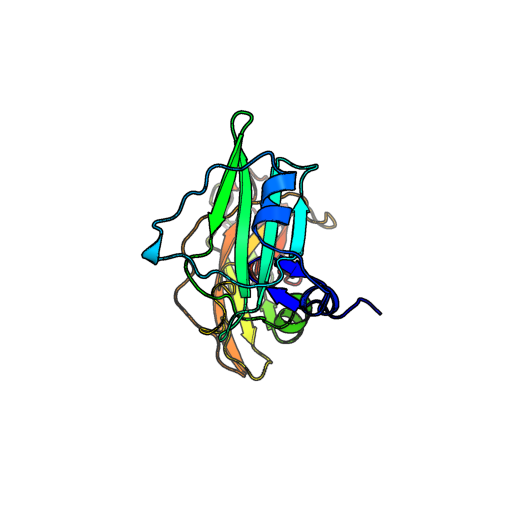.588 5.992 18.466 1.00 94.12 218 VAL A O 1
ATOM 1623 N N . ARG A 1 219 ? -17.778 5.694 20.536 1.00 93.81 219 ARG A N 1
ATOM 1624 C CA . ARG A 1 219 ? -18.622 6.707 21.163 1.00 93.81 219 ARG A CA 1
ATOM 1625 C C . ARG A 1 219 ? -17.791 7.927 21.528 1.00 93.81 219 ARG A C 1
ATOM 1627 O O . ARG A 1 219 ? -16.850 7.821 22.310 1.00 93.81 219 ARG A O 1
ATOM 1634 N N . ILE A 1 220 ? -18.151 9.083 20.985 1.00 92.62 220 ILE A N 1
ATOM 1635 C CA . ILE A 1 220 ? -17.589 10.373 21.386 1.00 92.62 220 ILE A CA 1
ATOM 1636 C C . ILE A 1 220 ? -18.510 10.974 22.442 1.00 92.62 220 ILE A C 1
ATOM 1638 O O . ILE A 1 220 ? -19.713 11.118 22.228 1.00 92.62 220 ILE A O 1
ATOM 1642 N N . GLY A 1 221 ? -17.940 11.334 23.586 1.00 85.75 221 GLY A N 1
ATOM 1643 C CA . GLY A 1 221 ? -18.671 11.910 24.708 1.00 85.75 221 GLY A CA 1
ATOM 1644 C C . GLY A 1 221 ? -18.856 10.918 25.851 1.00 85.75 221 GLY A C 1
ATOM 1645 O O . GLY A 1 221 ? -19.463 9.857 25.702 1.00 85.75 221 GLY A O 1
ATOM 1646 N N . GLY A 1 222 ? -18.340 11.305 27.017 1.00 57.19 222 GLY A N 1
ATOM 1647 C CA . GLY A 1 222 ? -18.437 10.542 28.256 1.00 57.19 222 GLY A CA 1
ATOM 1648 C C . GLY A 1 222 ? -17.141 10.570 29.058 1.00 57.19 222 GLY A C 1
ATOM 1649 O O . GLY A 1 222 ? -16.338 9.652 28.957 1.00 57.19 222 GLY A O 1
ATOM 1650 N N . CYS A 1 223 ? -16.978 11.588 29.903 1.00 43.16 223 CYS A N 1
ATOM 1651 C CA . CYS A 1 223 ? -16.455 11.351 31.244 1.00 43.16 223 CYS A CA 1
ATOM 1652 C C . CYS A 1 223 ? -17.675 11.423 32.164 1.00 43.16 223 CYS A C 1
ATOM 1654 O O . CYS A 1 223 ? -18.298 12.480 32.263 1.00 43.16 223 CYS A O 1
ATOM 1656 N N . THR A 1 224 ? -18.063 10.303 32.765 1.00 43.47 224 THR A N 1
ATOM 1657 C CA . THR A 1 224 ? -18.681 10.358 34.097 1.00 43.47 224 THR A CA 1
ATOM 1658 C C . THR A 1 224 ? -17.573 10.476 35.119 1.00 43.47 224 THR A C 1
ATOM 1660 O O . THR A 1 224 ? -16.610 9.689 34.974 1.00 43.47 224 THR A O 1
#

Radius of gyration: 21.15 Å; chains: 1; bounding box: 51×41×63 Å

Secondary structure (DSSP, 8-state):
-----EEETTEEE-GGGGTS--B-HHHHHHTTTSPEE-S-GGG----SSBEEEEE-GGGT-EEEEEEEETTEEEEEEEEEETTEEEEEE-SSPBPEEE-HHHHHTTEEEEPPSSEEE-TT----EEEEEEE-SSS-BS-TT-TT----EEEEEE-TTPPP--------PPPS--B-TT-EEEEEEEE--TTGGGPPSEEEEEEEEEGGGTEEPPPEEEEE----

Foldseek 3Di:
DPQFWKDWPLDTFHVVQVVDQAAAPCVVCVVQVNAAEPDDPVQADDAGRKDFGDDVCVPAAWTKIWHDDPAAIKIWIWHDDPNGTYIYIDSDHTHIGGALQVQLVQKAWAWDAAAEAEALDDDWGKIKIFGQDQAKPPHPSHPLTALEKEKEKDAPPDDDDDDDDDDDDGDPDIAHHGGMDIRTYHYPYPPRNVDDFDKIWMKMARPSSRHIHDIHIYTYDDDD

Sequence (224 aa):
MNPRLVQLGSFEISPDLLTEPGEALDTLLGRFGSPQVQAAEDDVVVGERWRVIDNSRDSGGTVVAAAPVASGFALLYLNHDHGRWIAQYDPLPVPVAPGKLERASHLELVLPANASWAQGQTPLVSATLHNYGERTFPDPGHGYDSLHAVGWLTAPGVEPGGSFAYNGSDGAGSVAPGESAQVAVHLITTDINDLPPGDYMLHAVLHSVGLFSAPSRVRIGGCT

pLDDT: mean 84.67, std 12.76, range [43.16, 97.56]